Protein AF-A0A1X6MVY5-F1 (afdb_monomer_lite)

pLDDT: mean 79.79, std 20.38, range [30.25, 98.44]

Foldseek 3Di:
DDDDDDDDDDDDDDDDDDDDDPDDDPDDDDDDPVVCPPDPVVVVVCVVVVVPPPPPQPAQAFAFPPDDWDFLCVDPCCVLPVPPPVDDRRWTKTWTQWGQHPVRDIQGAQDKDWDQDPVHNVDIFIWGFHTFMATPPDPCVVVRGTQWTKTFTWDQPAADPPPRHGDTDTDSDIDIDGPDPDPPDPPDDPADPVRCVVDPVCVVVDDDDPDDPPVVVVVVVVVVVVVVVVVVVVVVVVPDDDDD

Sequence (244 aa):
MSRGLFQINGQSAAGIDGPVGTHEAWQTIGVGLRLLMDGDGSTVVRRYLGLEQKREALYGMCVSDGRPTHPFHQSLTGQKLPASLQSAPDVMVKTCKQVYLQNGDTCIPDRFVIIQNPCNPIQTYVASVQEIIQIHGSPAELVGRPDGLLVQSVASPGPTIHYAMPCLRLTNEWGLVCLKVSHNEPGDLMLNTAQMCASVHVQRFRIPSQDLDVARIITESAAREVQFQQAKKMWKLSRRPLRA

Secondary structure (DSSP, 8-state):
----------PPPP---------------SS-GGGGTSSTTHHHHHHHTT-S------TT-EEE--PPPEEGGGSHHHHH-TTSS-S-TT-EEEEEEEEE-TTS-EE-TT-EEEEEETTEEEEEEEEEEEEEEEETT-HHHHTT--SEEEEEEEE---B-TTT-PBPPEEEEEEEEE--------TT-----HHHHHH-HHHHTTPPPPP---HHHHHHHHHHHHHHHHHHHHHHHHHTS----

Organism: NCBI:txid670580

Radius of gyration: 30.2 Å; chains: 1; bounding box: 78×70×78 Å

Structure (mmCIF, N/CA/C/O backbone):
data_AF-A0A1X6MVY5-F1
#
_entry.id   AF-A0A1X6MVY5-F1
#
loop_
_atom_site.group_PDB
_atom_site.id
_atom_site.type_symbol
_atom_site.label_atom_id
_atom_site.label_alt_id
_atom_site.label_comp_id
_atom_site.label_asym_id
_atom_site.label_entity_id
_atom_site.label_seq_id
_atom_site.pdbx_PDB_ins_code
_atom_site.Cartn_x
_atom_site.Cartn_y
_atom_site.Cartn_z
_atom_site.occupancy
_atom_site.B_iso_or_equiv
_atom_site.auth_seq_id
_atom_site.auth_comp_id
_atom_site.auth_asym_id
_atom_site.auth_atom_id
_atom_site.pdbx_PDB_model_num
ATOM 1 N N . MET A 1 1 ? -40.272 -34.004 -11.407 1.00 42.03 1 MET A N 1
ATOM 2 C CA . MET A 1 1 ? -39.107 -34.866 -11.701 1.00 42.03 1 MET A CA 1
ATOM 3 C C . MET A 1 1 ? -39.194 -35.278 -13.162 1.00 42.03 1 MET A C 1
ATOM 5 O O . MET A 1 1 ? -39.896 -36.227 -13.471 1.00 42.03 1 MET A O 1
ATOM 9 N N . SER A 1 2 ? -38.552 -34.524 -14.055 1.00 31.31 2 SER A N 1
ATOM 10 C CA . SER A 1 2 ? -38.590 -34.769 -15.503 1.00 31.31 2 SER A CA 1
ATOM 11 C C . SER A 1 2 ? -37.163 -34.923 -16.009 1.00 31.31 2 SER A C 1
ATOM 13 O O . SER A 1 2 ? -36.370 -33.990 -15.925 1.00 31.31 2 SER A O 1
ATOM 15 N N . ARG A 1 3 ? -36.832 -36.127 -16.482 1.00 34.03 3 ARG A N 1
ATOM 16 C CA . ARG A 1 3 ? -35.582 -36.431 -17.183 1.00 34.03 3 ARG A CA 1
ATOM 17 C C . ARG A 1 3 ? -35.791 -36.131 -18.666 1.00 34.03 3 ARG A C 1
ATOM 19 O O . ARG A 1 3 ? -36.615 -36.778 -19.302 1.00 34.03 3 ARG A O 1
ATOM 26 N N . GLY A 1 4 ? -35.061 -35.151 -19.191 1.00 30.25 4 GLY A N 1
ATOM 27 C CA . GLY A 1 4 ? -34.956 -34.906 -20.626 1.00 30.25 4 GLY A CA 1
ATOM 28 C C . GLY A 1 4 ? -33.955 -35.876 -21.248 1.00 30.25 4 GLY A C 1
ATOM 29 O O . GLY A 1 4 ? -32.767 -35.814 -20.940 1.00 30.25 4 GLY A O 1
ATOM 30 N N . LEU A 1 5 ? -34.453 -36.782 -22.090 1.00 34.00 5 LEU A N 1
ATOM 31 C CA . LEU A 1 5 ? -33.665 -37.575 -23.031 1.00 34.00 5 LEU A CA 1
ATOM 32 C C . LEU A 1 5 ? -33.288 -36.673 -24.216 1.00 34.00 5 LEU A C 1
ATOM 34 O O . LEU A 1 5 ? -34.174 -36.130 -24.872 1.00 34.00 5 LEU A O 1
ATOM 38 N N . PHE A 1 6 ? -31.997 -36.542 -24.517 1.00 30.44 6 PHE A N 1
ATOM 39 C CA . PHE A 1 6 ? -31.534 -36.019 -25.803 1.00 30.44 6 PHE A CA 1
ATOM 40 C C . PHE A 1 6 ? -31.276 -37.195 -26.747 1.00 30.44 6 PHE A C 1
ATOM 42 O O . PHE A 1 6 ? -30.440 -38.053 -26.469 1.00 30.44 6 PHE A O 1
ATOM 49 N N . GLN A 1 7 ? -32.006 -37.224 -27.860 1.00 30.34 7 GLN A N 1
ATOM 50 C CA . GLN A 1 7 ? -31.837 -38.157 -28.968 1.00 30.34 7 GLN A CA 1
ATOM 51 C C . GLN A 1 7 ? -31.265 -37.359 -30.146 1.00 30.34 7 GLN A C 1
ATOM 53 O O . GLN A 1 7 ? -31.914 -36.444 -30.649 1.00 30.34 7 GLN A O 1
ATOM 58 N N . ILE A 1 8 ? -30.030 -37.656 -30.551 1.00 35.09 8 ILE A N 1
ATOM 59 C CA . ILE A 1 8 ? -29.411 -37.045 -31.732 1.00 35.09 8 ILE A CA 1
ATOM 60 C C . ILE A 1 8 ? -29.715 -37.953 -32.923 1.00 35.09 8 ILE A C 1
ATOM 62 O O . ILE A 1 8 ? -29.191 -39.061 -33.024 1.00 35.09 8 ILE A O 1
ATOM 66 N N . ASN A 1 9 ? -30.586 -37.477 -33.811 1.00 33.03 9 ASN A N 1
ATOM 67 C CA . ASN A 1 9 ? -30.861 -38.098 -35.101 1.00 33.03 9 ASN A CA 1
ATOM 68 C C . ASN A 1 9 ? -29.651 -37.913 -36.027 1.00 33.03 9 ASN A C 1
ATOM 70 O O . ASN A 1 9 ? -29.407 -36.814 -36.521 1.00 33.03 9 ASN A O 1
ATOM 74 N N . GLY A 1 10 ? -28.911 -38.991 -36.281 1.00 34.19 10 GLY A N 1
ATOM 75 C CA . GLY A 1 10 ? -27.985 -39.071 -37.407 1.00 34.19 10 GLY A CA 1
ATOM 76 C C . GLY A 1 10 ? -28.760 -39.418 -38.673 1.00 34.19 10 GLY A C 1
ATOM 77 O O . GLY A 1 10 ? -29.153 -40.568 -38.858 1.00 34.19 10 GLY A O 1
ATOM 78 N N . GLN A 1 11 ? -29.008 -38.427 -39.531 1.00 38.59 11 GLN A N 1
ATOM 79 C CA . GLN A 1 11 ? -29.498 -38.681 -40.883 1.00 38.59 11 GLN A CA 1
ATOM 80 C C . GLN A 1 11 ? -28.385 -39.303 -41.730 1.00 38.59 11 GLN A C 1
ATOM 82 O O . GLN A 1 11 ? -27.270 -38.791 -41.812 1.00 38.59 11 GLN A O 1
ATOM 87 N N . SER A 1 12 ? -28.730 -40.432 -42.341 1.00 46.38 12 SER A N 1
ATOM 88 C CA . SER A 1 12 ? -27.938 -41.162 -43.320 1.00 46.38 12 SER A CA 1
ATOM 89 C C . SER A 1 12 ? -27.924 -40.384 -44.639 1.00 46.38 12 SER A C 1
ATOM 91 O O . SER A 1 12 ? -28.976 -40.168 -45.240 1.00 46.38 12 SER A O 1
ATOM 93 N N . ALA A 1 13 ? -26.741 -39.940 -45.071 1.00 46.78 13 ALA A N 1
ATOM 94 C CA . ALA A 1 13 ? -26.519 -39.441 -46.422 1.00 46.78 13 ALA A CA 1
ATOM 95 C C . ALA A 1 13 ? -26.050 -40.607 -47.298 1.00 46.78 13 ALA A C 1
ATOM 97 O O . ALA A 1 13 ? -25.058 -41.274 -47.002 1.00 46.78 13 ALA A O 1
ATOM 98 N N . ALA A 1 14 ? -26.821 -40.860 -48.348 1.00 50.84 14 ALA A N 1
ATOM 99 C CA . ALA A 1 14 ? -26.597 -41.906 -49.322 1.00 50.84 14 ALA A CA 1
ATOM 100 C C . ALA A 1 14 ? -25.396 -41.600 -50.234 1.00 50.84 14 ALA A C 1
ATOM 102 O O . ALA A 1 14 ? -25.258 -40.488 -50.734 1.00 50.84 14 ALA A O 1
ATOM 103 N N . GLY A 1 15 ? -24.599 -42.643 -50.478 1.00 50.72 15 GLY A N 1
ATOM 104 C CA . GLY A 1 15 ? -24.086 -43.022 -51.795 1.00 50.72 15 GLY A CA 1
ATOM 105 C C . GLY A 1 15 ? -23.146 -42.062 -52.516 1.00 50.72 15 GLY A C 1
ATOM 106 O O . GLY A 1 15 ? -23.599 -41.262 -53.326 1.00 50.72 15 GLY A O 1
ATOM 107 N N . ILE A 1 16 ? -21.838 -42.286 -52.355 1.00 51.09 16 ILE A N 1
ATOM 108 C CA . ILE A 1 16 ? -20.859 -42.157 -53.444 1.00 51.09 16 ILE A CA 1
ATOM 109 C C . ILE A 1 16 ? -19.868 -43.321 -53.297 1.00 51.09 16 ILE A C 1
ATOM 111 O O . ILE A 1 16 ? -19.026 -43.316 -52.401 1.00 51.09 16 ILE A O 1
ATOM 115 N N . ASP A 1 17 ? -19.999 -44.325 -54.166 1.00 57.28 17 ASP A N 1
ATOM 116 C CA . ASP A 1 17 ? -19.027 -45.407 -54.324 1.00 57.28 17 ASP A CA 1
ATOM 117 C C . ASP A 1 17 ? -17.753 -44.850 -54.972 1.00 57.28 17 ASP A C 1
ATOM 119 O O . ASP A 1 17 ? -17.733 -44.489 -56.150 1.00 57.28 17 ASP A O 1
ATOM 123 N N . GLY A 1 18 ? -16.686 -44.767 -54.180 1.00 60.19 18 GLY A N 1
ATOM 124 C CA . GLY A 1 18 ? -15.333 -44.449 -54.624 1.00 60.19 18 GLY A CA 1
ATOM 125 C C . GLY A 1 18 ? -14.361 -45.559 -54.210 1.00 60.19 18 GLY A C 1
ATOM 126 O O . GLY A 1 18 ? -14.575 -46.201 -53.179 1.00 60.19 18 GLY A O 1
ATOM 127 N N . PRO A 1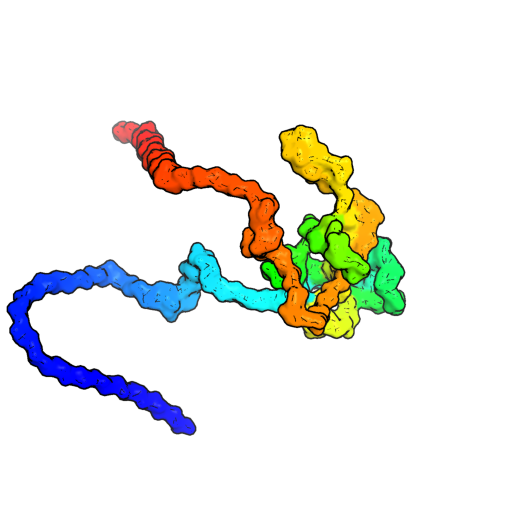 19 ? -13.305 -45.822 -55.001 1.00 55.34 19 PRO A N 1
ATOM 128 C CA . PRO A 1 19 ? -12.411 -46.950 -54.783 1.00 55.34 19 PRO A CA 1
ATOM 129 C C . PRO A 1 19 ? -11.695 -46.836 -53.435 1.00 55.34 19 PRO A C 1
ATOM 131 O O . PRO A 1 19 ? -11.105 -45.808 -53.101 1.00 55.34 19 PRO A O 1
ATOM 134 N N . VAL A 1 20 ? -11.764 -47.932 -52.679 1.00 55.75 20 VAL A N 1
ATOM 135 C CA . VAL A 1 20 ? -11.183 -48.137 -51.351 1.00 55.75 20 VAL A CA 1
ATOM 136 C C . VAL A 1 20 ? -9.664 -47.970 -51.413 1.00 55.75 20 VAL A C 1
ATOM 138 O O . VAL A 1 20 ? -8.919 -48.912 -51.674 1.00 55.75 20 VAL A O 1
ATOM 141 N N . GLY A 1 21 ? -9.203 -46.746 -51.167 1.00 52.72 21 GLY A N 1
ATOM 142 C CA . GLY A 1 21 ? -7.843 -46.477 -50.730 1.00 52.72 21 GLY A CA 1
ATOM 143 C C . GLY A 1 21 ? -7.740 -46.842 -49.256 1.00 52.72 21 GLY A C 1
ATOM 144 O O . GLY A 1 21 ? -8.405 -46.238 -48.415 1.00 52.72 21 GLY A O 1
ATOM 145 N N . THR A 1 22 ? -6.932 -47.849 -48.940 1.00 56.91 22 THR A N 1
ATOM 146 C CA . THR A 1 22 ? -6.571 -48.224 -47.571 1.00 56.91 22 THR A CA 1
ATOM 147 C C . THR A 1 22 ? -5.803 -47.075 -46.920 1.00 56.91 22 THR A C 1
ATOM 149 O O . THR A 1 22 ? -4.576 -47.031 -46.955 1.00 56.91 22 THR A O 1
ATOM 152 N N . HIS A 1 23 ? -6.524 -46.115 -46.348 1.00 46.78 23 HIS A N 1
ATOM 153 C CA . HIS A 1 23 ? -5.937 -45.166 -45.420 1.00 46.78 23 HIS A CA 1
ATOM 154 C C . HIS A 1 23 ? -5.637 -45.922 -44.130 1.00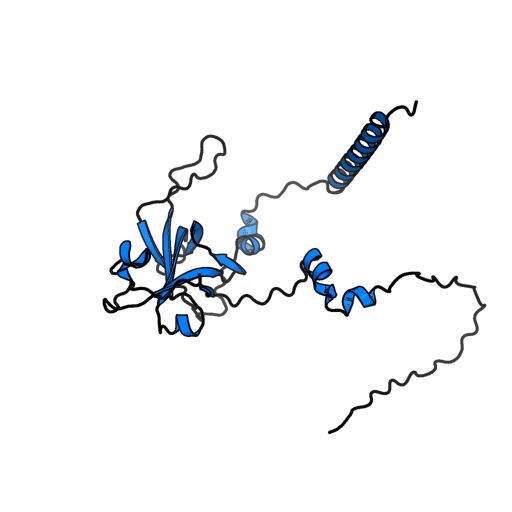 46.78 23 HIS A C 1
ATOM 156 O O . HIS A 1 23 ? -6.552 -46.346 -43.424 1.00 46.78 23 HIS A O 1
ATOM 162 N N . GLU A 1 24 ? -4.348 -46.120 -43.855 1.00 52.69 24 GLU A N 1
ATOM 163 C CA . GLU A 1 24 ? -3.857 -46.556 -42.553 1.00 52.69 24 GLU A CA 1
ATOM 164 C C . GLU A 1 24 ? -4.494 -45.674 -41.474 1.00 52.69 24 GLU A C 1
ATOM 166 O O . GLU A 1 24 ? -4.213 -44.479 -41.348 1.00 52.69 24 GLU A O 1
ATOM 171 N N . ALA A 1 25 ? -5.422 -46.268 -40.727 1.00 53.28 25 ALA A N 1
ATOM 172 C CA . ALA A 1 25 ? -6.020 -45.643 -39.570 1.00 53.28 25 ALA A CA 1
ATOM 173 C C . ALA A 1 25 ? -4.910 -45.456 -38.537 1.00 53.28 25 ALA A C 1
ATOM 175 O O . ALA A 1 25 ? -4.419 -46.426 -37.959 1.00 53.28 25 ALA A O 1
ATOM 176 N N . TRP A 1 26 ? -4.498 -44.209 -38.322 1.00 51.69 26 TRP A N 1
ATOM 177 C CA . TRP A 1 26 ? -3.560 -43.856 -37.266 1.00 51.69 26 TRP A CA 1
ATOM 178 C C . TRP A 1 26 ? -4.131 -44.318 -35.921 1.00 51.69 26 TRP A C 1
ATOM 180 O O . TRP A 1 26 ? -5.036 -43.696 -35.366 1.00 51.69 26 TRP A O 1
ATOM 190 N N . GLN A 1 27 ? -3.617 -45.432 -35.404 1.00 53.47 27 GLN A N 1
ATOM 191 C CA . GLN A 1 27 ? -3.910 -45.905 -34.058 1.00 53.47 27 GLN A CA 1
ATOM 192 C C . GLN A 1 27 ? -2.963 -45.201 -33.090 1.00 53.47 27 GLN A C 1
ATOM 194 O O . GLN A 1 27 ? -1.768 -45.484 -33.033 1.00 53.47 27 GLN A O 1
ATOM 199 N N . THR A 1 28 ? -3.489 -44.256 -32.319 1.00 55.00 28 THR A N 1
ATOM 200 C CA . THR A 1 28 ? -2.758 -43.659 -31.203 1.00 55.00 28 THR A CA 1
ATOM 201 C C . THR A 1 28 ? -2.771 -44.616 -30.013 1.00 55.00 28 THR A C 1
ATOM 203 O O . THR A 1 28 ? -3.815 -44.917 -29.441 1.00 55.00 28 THR A O 1
ATOM 206 N N . ILE A 1 29 ? -1.590 -45.095 -29.622 1.00 44.31 29 ILE A N 1
ATOM 207 C CA . ILE A 1 29 ? -1.393 -45.880 -28.400 1.00 44.31 29 ILE A CA 1
ATOM 208 C C . ILE A 1 29 ? -1.037 -44.897 -27.278 1.00 44.31 29 ILE A C 1
ATOM 210 O O . ILE A 1 29 ? 0.089 -44.414 -27.191 1.00 44.31 29 ILE A O 1
ATOM 214 N N . GLY A 1 30 ? -2.019 -44.557 -26.444 1.00 58.06 30 GLY A N 1
ATOM 215 C CA . GLY A 1 30 ? -1.856 -43.674 -25.288 1.00 58.06 30 GLY A CA 1
ATOM 216 C C . GLY A 1 30 ? -3.201 -43.195 -24.746 1.00 58.06 30 GLY A C 1
ATOM 217 O O . GLY A 1 30 ? -4.178 -43.117 -25.488 1.00 58.06 30 GLY A O 1
ATOM 218 N N . VAL A 1 31 ? -3.269 -42.880 -23.448 1.00 56.81 31 VAL A N 1
ATOM 219 C CA . VAL A 1 31 ? -4.450 -42.242 -22.840 1.00 56.81 31 VAL A CA 1
ATOM 220 C C . VAL A 1 31 ? -4.777 -40.966 -23.621 1.00 56.81 31 VAL A C 1
ATOM 222 O O . VAL A 1 31 ? -3.984 -40.028 -23.650 1.00 56.81 31 VAL A O 1
ATOM 225 N N . GLY A 1 32 ? -5.910 -40.970 -24.328 1.00 56.03 32 GLY A N 1
ATOM 226 C CA . GLY A 1 32 ? -6.270 -39.904 -25.260 1.00 56.03 32 GLY A CA 1
ATOM 227 C C . GLY A 1 32 ? -6.305 -38.530 -24.588 1.00 56.03 32 GLY A C 1
ATOM 228 O O . GLY A 1 32 ? -6.649 -38.414 -23.413 1.00 56.03 32 GLY A O 1
ATOM 229 N N . LEU A 1 33 ? -6.008 -37.478 -25.361 1.00 55.19 33 LEU A N 1
ATOM 230 C CA . LEU A 1 33 ? -5.899 -36.078 -24.912 1.00 55.19 33 LEU A CA 1
ATOM 231 C C . LEU A 1 33 ? -7.097 -35.581 -24.074 1.00 55.19 33 LEU A C 1
ATOM 233 O O . LEU A 1 33 ? -6.974 -34.634 -23.305 1.00 55.19 33 LEU A O 1
ATOM 237 N N . ARG A 1 34 ? -8.259 -36.232 -24.198 1.00 55.28 34 ARG A N 1
ATOM 238 C CA . ARG A 1 34 ? -9.465 -35.935 -23.414 1.00 55.28 34 ARG A CA 1
ATOM 239 C C . ARG A 1 34 ? -9.316 -36.239 -21.917 1.00 55.28 34 ARG A C 1
ATOM 241 O O . ARG A 1 34 ? -9.843 -35.487 -21.108 1.00 55.28 34 ARG A O 1
ATOM 248 N N . LEU A 1 35 ? -8.523 -37.242 -21.527 1.00 53.09 35 LEU A N 1
ATOM 249 C CA . LEU A 1 35 ? -8.229 -37.523 -20.109 1.00 53.09 35 LEU A CA 1
ATOM 250 C C . LEU A 1 35 ? -7.355 -36.441 -19.447 1.00 53.09 35 LEU A C 1
ATOM 252 O O . LEU A 1 35 ? -7.304 -36.357 -18.225 1.00 53.09 35 LEU A O 1
ATOM 256 N N . LEU A 1 36 ? -6.706 -35.590 -20.245 1.00 53.59 36 LEU A N 1
ATOM 257 C CA . LEU A 1 36 ? -5.944 -34.427 -19.784 1.00 53.59 36 LEU A CA 1
ATOM 258 C C . LEU A 1 36 ? -6.826 -33.191 -19.531 1.00 53.59 36 LEU A C 1
ATOM 260 O O . LEU A 1 36 ? -6.368 -32.245 -18.892 1.00 53.59 36 LEU A O 1
ATOM 264 N N . MET A 1 37 ? -8.072 -33.184 -20.020 1.00 54.50 37 MET A N 1
ATOM 265 C CA . MET A 1 37 ? -8.970 -32.029 -19.908 1.00 54.50 37 MET A CA 1
ATOM 266 C C . MET A 1 37 ? -10.136 -32.230 -18.930 1.00 54.50 37 MET A C 1
ATOM 268 O O . MET A 1 37 ? -10.574 -31.237 -18.358 1.00 54.50 37 MET A O 1
ATOM 272 N N . ASP A 1 38 ? -10.572 -33.469 -18.670 1.00 54.56 38 ASP A N 1
ATOM 273 C CA . ASP A 1 38 ? -11.836 -33.741 -17.951 1.00 54.56 38 ASP A CA 1
ATOM 274 C C . ASP A 1 38 ? -11.704 -34.322 -16.527 1.00 54.56 38 ASP A C 1
ATOM 276 O O . ASP A 1 38 ? -12.670 -34.831 -15.966 1.00 54.56 38 ASP A O 1
ATOM 280 N N . GLY A 1 39 ? -10.535 -34.226 -15.891 1.00 53.06 39 GLY A N 1
ATOM 281 C CA . GLY A 1 39 ? -10.372 -34.597 -14.478 1.00 53.06 39 GLY A CA 1
ATOM 282 C C . GLY A 1 39 ? -9.744 -33.476 -13.660 1.00 53.06 39 GLY A C 1
ATOM 283 O O . GLY A 1 39 ? -9.030 -32.641 -14.212 1.00 53.06 39 GLY A O 1
ATOM 284 N N . ASP A 1 40 ? -9.916 -33.501 -12.335 1.00 55.91 40 ASP A N 1
ATOM 285 C CA . ASP A 1 40 ? -9.266 -32.601 -11.357 1.00 55.91 40 ASP A CA 1
ATOM 286 C C . ASP A 1 40 ? -7.723 -32.479 -11.521 1.00 55.91 40 ASP A C 1
ATOM 288 O O . ASP A 1 40 ? -7.086 -31.580 -10.965 1.00 55.91 40 ASP A O 1
ATOM 292 N N . GLY A 1 41 ? -7.105 -33.325 -12.358 1.00 51.84 41 GLY A N 1
ATOM 293 C CA . GLY A 1 41 ? -5.731 -33.195 -12.865 1.00 51.84 41 GLY A CA 1
ATOM 294 C C . GLY A 1 41 ? -5.479 -32.054 -13.873 1.00 51.84 41 GLY A C 1
ATOM 295 O O . GLY A 1 41 ? -4.323 -31.756 -14.169 1.00 51.84 41 GLY A O 1
ATOM 296 N N . SER A 1 42 ? -6.519 -31.361 -14.354 1.00 56.22 42 SER A N 1
ATOM 297 C CA . SER A 1 42 ? -6.435 -30.167 -15.222 1.00 56.22 42 SER A CA 1
ATOM 298 C C . SER A 1 42 ? -5.717 -28.982 -14.553 1.00 56.22 42 SER A C 1
ATOM 300 O O . SER A 1 42 ? -5.248 -28.061 -15.225 1.00 56.22 42 SER A O 1
ATOM 302 N N . THR A 1 43 ? -5.571 -29.008 -13.227 1.00 61.75 43 THR A N 1
ATOM 303 C CA . THR A 1 43 ? -4.899 -27.954 -12.456 1.00 61.75 43 THR A CA 1
ATOM 304 C C . THR A 1 43 ? -3.439 -27.763 -12.864 1.00 61.75 43 THR A C 1
ATOM 306 O O . THR A 1 43 ? -2.993 -26.628 -12.985 1.00 61.75 43 THR A O 1
ATOM 309 N N . VAL A 1 44 ? -2.696 -28.832 -13.164 1.00 66.31 44 VAL A N 1
ATOM 310 C CA . VAL A 1 44 ? -1.263 -28.722 -13.492 1.00 66.31 44 VAL A CA 1
ATOM 311 C C . VAL A 1 44 ? -1.045 -28.114 -14.874 1.00 66.31 44 VAL A C 1
ATOM 313 O O . VAL A 1 44 ? -0.214 -27.221 -15.019 1.00 66.31 44 VAL A O 1
ATOM 316 N N . VAL A 1 45 ? -1.809 -28.548 -15.881 1.00 67.06 45 VAL A N 1
ATOM 317 C CA . VAL A 1 45 ? -1.698 -28.004 -17.245 1.00 67.06 45 VAL A CA 1
ATOM 318 C C . VAL A 1 45 ? -2.230 -26.579 -17.303 1.00 67.06 45 VAL A C 1
ATOM 320 O O . VAL A 1 45 ? -1.578 -25.722 -17.890 1.00 67.06 45 VAL A O 1
ATOM 323 N N . ARG A 1 46 ? -3.342 -26.273 -16.623 1.00 65.50 46 ARG A N 1
ATOM 324 C CA . ARG A 1 46 ? -3.813 -24.887 -16.488 1.00 65.50 46 ARG A CA 1
ATOM 325 C C . ARG A 1 46 ? -2.798 -24.008 -15.761 1.00 65.50 46 ARG A C 1
ATOM 327 O O . ARG A 1 46 ? -2.568 -22.892 -16.206 1.00 65.50 46 ARG A O 1
ATOM 334 N N . ARG A 1 47 ? -2.122 -24.509 -14.723 1.00 66.00 47 ARG A N 1
ATOM 335 C CA . ARG A 1 47 ? -1.051 -23.779 -14.025 1.00 66.00 47 ARG A CA 1
ATOM 336 C C . ARG A 1 47 ? 0.170 -23.550 -14.915 1.00 66.00 47 ARG A C 1
ATOM 338 O O . ARG A 1 47 ? 0.697 -22.444 -14.932 1.00 66.00 47 ARG A O 1
ATOM 345 N N . TYR A 1 48 ? 0.582 -24.555 -15.686 1.00 69.44 48 TYR A N 1
ATOM 346 C CA . TYR A 1 48 ? 1.694 -24.434 -16.635 1.00 69.44 48 TYR A CA 1
ATOM 347 C C . TYR A 1 48 ? 1.388 -23.476 -17.789 1.00 69.44 48 TYR A C 1
ATOM 349 O O . TYR A 1 48 ? 2.274 -22.753 -18.234 1.00 69.44 48 TYR A O 1
ATOM 357 N N . LEU A 1 49 ? 0.141 -23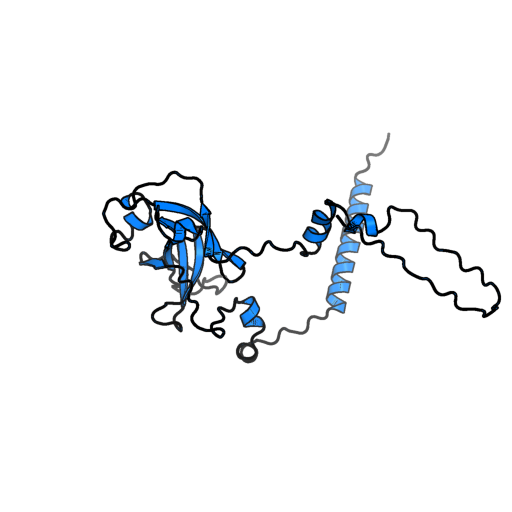.461 -18.261 1.00 73.38 49 LEU A N 1
ATOM 358 C CA . LEU A 1 49 ? -0.314 -22.596 -19.350 1.00 73.38 49 LEU A CA 1
ATOM 359 C C . LEU A 1 49 ? -0.791 -21.214 -18.869 1.00 73.38 49 LEU A C 1
ATOM 361 O O . LEU A 1 49 ? -1.197 -20.401 -19.693 1.00 73.38 49 LEU A O 1
ATOM 365 N N . GLY A 1 50 ? -0.796 -20.945 -17.558 1.00 64.12 50 GLY A N 1
ATOM 366 C CA . GLY A 1 50 ? -1.354 -19.710 -16.993 1.00 64.12 50 GLY A CA 1
ATOM 367 C C . GLY A 1 50 ? -2.874 -19.563 -17.168 1.00 64.12 50 GLY A C 1
ATOM 368 O O . GLY A 1 50 ? -3.406 -18.470 -17.020 1.00 64.12 50 GLY A O 1
ATOM 369 N N . LEU A 1 51 ? -3.574 -20.659 -17.473 1.00 66.50 51 LEU A N 1
ATOM 370 C CA . LEU A 1 51 ? -5.028 -20.750 -17.638 1.00 66.50 51 LEU A CA 1
ATOM 371 C C . LEU A 1 51 ? -5.747 -21.134 -16.337 1.00 66.50 51 LEU A C 1
ATOM 373 O O . LEU A 1 51 ? -6.913 -21.535 -16.373 1.00 66.50 51 LEU A O 1
ATOM 377 N N . GLU A 1 52 ? -5.071 -21.079 -15.183 1.00 68.94 52 GLU A N 1
ATOM 378 C CA . GLU A 1 52 ? -5.804 -21.102 -13.921 1.00 68.94 52 GLU A CA 1
ATOM 379 C C . GLU A 1 52 ? -6.770 -19.922 -13.955 1.00 68.94 52 GLU A C 1
ATOM 381 O O . GLU A 1 52 ? -6.363 -18.773 -14.138 1.00 68.94 52 GLU A O 1
ATOM 386 N N . GLN A 1 53 ? -8.061 -20.230 -13.829 1.00 56.94 53 GLN A N 1
ATOM 387 C CA . GLN A 1 53 ? -9.097 -19.234 -13.644 1.00 56.94 53 GLN A CA 1
ATOM 388 C C . GLN A 1 53 ? -8.758 -18.568 -12.316 1.00 56.94 53 GLN A C 1
ATOM 390 O O . GLN A 1 53 ? -9.078 -19.093 -11.247 1.00 56.94 53 GLN A O 1
ATOM 395 N N . LYS A 1 54 ? -7.960 -17.495 -12.395 1.00 59.34 54 LYS A N 1
ATOM 396 C CA . LYS A 1 54 ? -7.510 -16.707 -11.258 1.00 59.34 54 LYS A CA 1
ATOM 397 C C . LYS A 1 54 ? -8.811 -16.345 -10.575 1.00 59.34 54 LYS A C 1
ATOM 399 O O . LYS A 1 54 ? -9.588 -15.596 -11.163 1.00 59.34 54 LYS A O 1
ATOM 404 N N . ARG A 1 55 ? -9.107 -16.979 -9.426 1.00 60.69 55 ARG A N 1
ATOM 405 C CA . ARG A 1 55 ? -10.258 -16.600 -8.600 1.00 60.69 55 ARG A CA 1
ATOM 406 C C . ARG A 1 55 ? -10.210 -15.093 -8.593 1.00 60.69 55 ARG A C 1
ATOM 408 O O . ARG A 1 55 ? -9.155 -14.573 -8.225 1.00 60.69 55 ARG A O 1
ATOM 415 N N . GLU A 1 56 ? -11.248 -14.451 -9.126 1.00 64.06 56 GLU A N 1
ATOM 416 C CA . GLU A 1 56 ? -11.298 -13.000 -9.208 1.00 64.06 56 GLU A CA 1
ATOM 417 C C . GLU A 1 56 ? -11.064 -12.523 -7.787 1.00 64.06 56 GLU A C 1
ATOM 419 O O . GLU A 1 56 ? -11.912 -12.690 -6.909 1.00 64.06 56 GLU A O 1
ATOM 424 N N . ALA A 1 57 ? -9.825 -12.113 -7.517 1.00 65.00 57 ALA A N 1
ATOM 425 C CA . ALA A 1 57 ? -9.433 -11.712 -6.194 1.00 65.00 57 ALA A CA 1
ATOM 426 C C . ALA A 1 57 ? -10.232 -10.442 -5.996 1.00 65.00 57 ALA A C 1
ATOM 428 O O . ALA A 1 57 ? -9.986 -9.450 -6.683 1.00 65.00 57 ALA A O 1
ATOM 429 N N . LEU A 1 58 ? -11.268 -10.540 -5.166 1.00 85.62 58 LEU A N 1
ATOM 430 C CA . LEU A 1 58 ? -12.175 -9.440 -4.913 1.00 85.62 58 LEU A CA 1
ATOM 431 C C . LEU A 1 58 ? -11.297 -8.270 -4.462 1.00 85.62 58 LEU A C 1
ATOM 433 O O . LEU A 1 58 ? -10.612 -8.327 -3.440 1.00 85.62 58 LEU A O 1
ATOM 437 N N . TYR A 1 59 ? -11.211 -7.252 -5.309 1.00 89.38 59 TYR A N 1
ATOM 438 C CA . TYR A 1 59 ? -10.312 -6.133 -5.092 1.00 89.38 59 TYR A CA 1
ATOM 439 C C . TYR A 1 59 ? -10.721 -5.390 -3.816 1.00 89.38 59 TYR A C 1
ATOM 441 O O . TYR A 1 59 ? -11.900 -5.290 -3.444 1.00 89.38 59 TYR A O 1
ATOM 449 N N . GLY A 1 60 ? -9.717 -4.874 -3.121 1.00 90.75 60 GLY A N 1
ATOM 450 C CA . GLY A 1 60 ? -9.860 -4.266 -1.809 1.00 90.75 60 GLY A CA 1
ATOM 451 C C . GLY A 1 60 ? -9.991 -5.271 -0.668 1.00 90.75 60 GLY A C 1
ATOM 452 O O . GLY A 1 60 ? -9.940 -4.835 0.474 1.00 90.75 60 GLY A O 1
ATOM 453 N N . MET A 1 61 ? -10.128 -6.580 -0.921 1.00 94.69 61 MET A N 1
ATOM 454 C CA . MET A 1 61 ? -10.137 -7.560 0.167 1.00 94.69 61 MET A CA 1
ATOM 455 C C . MET A 1 61 ? -8.757 -7.666 0.809 1.00 94.69 61 MET A C 1
ATOM 457 O O . MET A 1 61 ? -7.738 -7.698 0.112 1.00 94.69 61 MET A O 1
ATOM 461 N N . CYS A 1 62 ? -8.722 -7.787 2.128 1.00 96.25 62 CYS A N 1
ATOM 462 C CA . CYS A 1 62 ? -7.516 -8.075 2.885 1.00 96.25 62 CYS A CA 1
ATOM 463 C C . CYS A 1 62 ? -7.552 -9.471 3.508 1.00 96.25 62 CYS A C 1
ATOM 465 O O . CYS A 1 62 ? -8.599 -10.080 3.715 1.00 96.25 62 CYS A O 1
ATOM 467 N N . VAL A 1 63 ? -6.363 -10.006 3.779 1.00 97.06 63 VAL A N 1
ATOM 468 C CA . VAL A 1 63 ? -6.177 -11.284 4.469 1.00 97.06 63 VAL A CA 1
ATOM 469 C C . VAL A 1 63 ? -5.632 -10.979 5.855 1.00 97.06 63 VAL A C 1
ATOM 471 O O . VAL A 1 63 ? -4.543 -10.412 5.970 1.00 97.06 63 VAL A O 1
ATOM 474 N N . SER A 1 64 ? -6.380 -11.354 6.894 1.00 96.75 64 SER A N 1
ATOM 475 C CA . SER A 1 64 ? -5.937 -11.215 8.286 1.00 96.75 64 SER A CA 1
ATOM 476 C C . SER A 1 64 ? -4.613 -11.949 8.506 1.00 96.75 64 SER A C 1
ATOM 478 O O . SER A 1 64 ? -4.365 -13.008 7.928 1.00 96.75 64 SER A O 1
ATOM 480 N N . ASP A 1 65 ? -3.752 -11.386 9.347 1.00 97.31 65 ASP A N 1
ATOM 481 C CA . ASP A 1 65 ? -2.521 -12.046 9.782 1.00 97.31 65 ASP A CA 1
ATOM 482 C C . ASP A 1 65 ? -2.746 -13.091 10.895 1.00 97.31 65 ASP A C 1
ATOM 484 O O . ASP A 1 65 ? -1.799 -13.766 11.299 1.00 97.31 65 ASP A O 1
ATOM 488 N N . GLY A 1 66 ? -3.989 -13.242 11.372 1.00 97.25 66 GLY A N 1
ATOM 489 C CA . GLY A 1 66 ? -4.374 -14.162 12.441 1.00 97.25 66 GLY A CA 1
ATOM 490 C C . GLY A 1 66 ? -4.046 -13.671 13.852 1.00 97.25 66 GLY A C 1
ATOM 491 O O . GLY A 1 66 ? -4.259 -14.415 14.810 1.00 97.25 66 GLY A O 1
ATOM 492 N N . ARG A 1 67 ? -3.533 -12.445 14.013 1.00 97.69 67 ARG A N 1
ATOM 493 C CA . ARG A 1 67 ? -3.275 -11.869 15.335 1.00 97.69 67 ARG A CA 1
ATOM 494 C C . ARG A 1 67 ? -4.590 -11.491 16.023 1.00 97.69 67 ARG A C 1
ATOM 496 O O . ARG A 1 67 ? -5.559 -11.126 15.351 1.00 97.69 67 ARG A O 1
ATOM 503 N N . PRO A 1 68 ? -4.647 -11.567 17.365 1.00 97.94 68 PRO A N 1
ATOM 504 C CA . PRO A 1 68 ? -5.812 -11.104 18.099 1.00 97.94 68 PRO A CA 1
ATOM 505 C C . PRO A 1 68 ? -6.012 -9.599 17.897 1.00 97.94 68 PRO A C 1
ATOM 507 O O . PRO A 1 68 ? -5.057 -8.834 17.717 1.00 97.94 68 PRO A O 1
ATOM 510 N N . THR A 1 69 ? -7.272 -9.177 17.956 1.00 98.19 69 THR A N 1
ATOM 511 C CA . THR A 1 69 ? -7.629 -7.761 17.975 1.00 98.19 69 THR A CA 1
ATOM 512 C C . THR A 1 69 ? -6.969 -7.084 19.177 1.00 98.19 69 THR A C 1
ATOM 514 O O . THR A 1 69 ? -6.979 -7.634 20.278 1.00 98.19 69 THR A O 1
ATOM 517 N N . HIS A 1 70 ? -6.424 -5.890 18.983 1.00 97.62 70 HIS A N 1
ATOM 518 C CA . HIS A 1 70 ? -5.739 -5.127 20.024 1.00 97.62 70 HIS A CA 1
ATOM 519 C C . HIS A 1 70 ? -6.137 -3.643 19.979 1.00 97.62 70 HIS A C 1
ATOM 521 O O . HIS A 1 70 ? -6.653 -3.182 18.960 1.00 97.62 70 HIS A O 1
ATOM 527 N N . PRO A 1 71 ? -5.931 -2.880 21.066 1.00 97.19 71 PRO A N 1
ATOM 528 C CA . PRO A 1 71 ? -6.210 -1.447 21.080 1.00 97.19 71 PRO A CA 1
ATOM 529 C C . PRO A 1 71 ? -5.399 -0.674 20.032 1.00 97.19 71 PRO A C 1
ATOM 531 O O . PRO A 1 71 ? -4.214 -0.947 19.828 1.00 97.19 71 PRO A O 1
ATOM 534 N N . PHE A 1 72 ? -6.001 0.348 19.420 1.00 96.69 72 PHE A N 1
ATOM 535 C CA . PHE A 1 72 ? -5.390 1.138 18.346 1.00 96.69 72 PHE A CA 1
ATOM 536 C C . PHE A 1 72 ? -4.027 1.725 18.722 1.00 96.69 72 PHE A C 1
ATOM 538 O O . PHE A 1 72 ? -3.096 1.655 17.926 1.00 96.69 72 PHE A O 1
ATOM 545 N N . HIS A 1 73 ? -3.865 2.230 19.946 1.00 96.38 73 HIS A N 1
ATOM 546 C CA . HIS A 1 73 ? -2.597 2.800 20.411 1.00 96.38 73 HIS A CA 1
ATOM 547 C C . HIS A 1 73 ? -1.432 1.790 20.432 1.00 96.38 73 HIS A C 1
ATOM 549 O O . HIS A 1 73 ? -0.274 2.200 20.473 1.00 96.38 73 HIS A O 1
ATOM 555 N N . GLN A 1 74 ? -1.717 0.482 20.409 1.00 96.94 74 GLN A N 1
ATOM 556 C CA . GLN A 1 74 ? -0.696 -0.567 20.325 1.00 96.94 74 GLN A CA 1
ATOM 557 C C . GLN A 1 74 ? -0.273 -0.859 18.879 1.00 96.94 74 GLN A C 1
ATOM 559 O O . GLN A 1 74 ? 0.844 -1.332 18.672 1.00 96.94 74 GLN A O 1
ATOM 564 N N . SER A 1 75 ? -1.118 -0.549 17.890 1.00 97.38 75 SER A N 1
ATOM 565 C CA . SER A 1 75 ? -0.780 -0.677 16.466 1.00 97.38 75 SER A CA 1
ATOM 566 C C . SER A 1 75 ? 0.299 0.327 16.050 1.00 97.38 75 SER A C 1
ATOM 568 O O . SER A 1 75 ? 0.453 1.387 16.668 1.00 97.38 75 SER A O 1
ATOM 570 N N . LEU A 1 76 ? 1.032 0.034 14.973 1.00 98.00 76 LEU A N 1
ATOM 571 C CA . LEU A 1 76 ? 2.031 0.968 14.446 1.00 98.00 76 LEU A CA 1
ATOM 572 C C . LEU A 1 76 ? 1.369 2.274 13.977 1.00 98.00 76 LEU A C 1
ATOM 574 O O . LEU A 1 76 ? 1.917 3.361 14.171 1.00 98.00 76 LEU A O 1
ATOM 578 N N . THR A 1 77 ? 0.159 2.175 13.425 1.00 97.56 77 THR A N 1
ATOM 579 C CA . THR A 1 77 ? -0.653 3.316 12.997 1.00 97.56 77 THR A CA 1
ATOM 580 C C . THR A 1 77 ? -0.996 4.218 14.174 1.00 97.56 77 THR A C 1
ATOM 582 O O . THR A 1 77 ? -0.801 5.428 14.082 1.00 97.56 77 THR A O 1
ATOM 585 N N . GLY A 1 78 ? -1.428 3.651 15.303 1.00 96.44 78 GLY A N 1
ATOM 586 C CA . GLY A 1 78 ? -1.730 4.428 16.508 1.00 96.44 78 GLY A CA 1
ATOM 587 C C . GLY A 1 78 ? -0.501 5.089 17.127 1.00 96.44 78 GLY A C 1
ATOM 588 O O . GLY A 1 78 ? -0.598 6.203 17.636 1.00 96.44 78 GLY A O 1
ATOM 589 N N . GLN A 1 79 ? 0.670 4.457 17.023 1.00 97.06 79 GLN A N 1
ATOM 590 C CA . GLN A 1 79 ? 1.930 5.033 17.505 1.00 97.06 79 GLN A CA 1
ATOM 591 C C . GLN A 1 79 ? 2.432 6.191 16.628 1.00 97.06 79 GLN A C 1
ATOM 593 O O . GLN A 1 79 ? 2.986 7.159 17.147 1.00 97.06 79 GLN A O 1
ATOM 598 N N . LYS A 1 80 ? 2.282 6.098 15.299 1.00 97.62 80 LYS A N 1
ATOM 599 C CA . LYS A 1 80 ? 2.785 7.112 14.352 1.00 97.62 80 LYS A CA 1
ATOM 600 C C . LYS A 1 80 ? 1.793 8.235 14.080 1.00 97.62 80 LYS A C 1
ATOM 602 O O . LYS A 1 80 ? 2.207 9.373 13.885 1.00 97.62 80 LYS A O 1
ATOM 607 N N . LEU A 1 81 ? 0.503 7.917 14.057 1.00 96.50 81 LEU A N 1
ATOM 608 C CA . LEU A 1 81 ? -0.581 8.824 13.695 1.00 96.50 81 LEU A CA 1
ATOM 609 C C . LEU A 1 81 ? -1.733 8.719 14.715 1.00 96.50 81 LEU A C 1
ATOM 611 O O . LEU A 1 81 ? -2.842 8.327 14.344 1.00 96.50 81 LEU A O 1
ATOM 615 N N . PRO A 1 82 ? -1.525 9.097 15.991 1.00 95.31 82 PRO A N 1
ATOM 616 C CA . PRO A 1 82 ? -2.528 8.919 17.048 1.00 95.31 82 PRO A CA 1
ATOM 617 C C . PRO A 1 82 ? -3.843 9.668 16.781 1.00 95.31 82 PRO A C 1
ATOM 619 O O . PRO A 1 82 ? -4.895 9.234 17.231 1.00 95.31 82 PRO A O 1
ATOM 622 N N . ALA A 1 83 ? -3.801 10.761 16.012 1.00 94.50 83 ALA A N 1
ATOM 623 C CA . ALA A 1 83 ? -4.976 11.557 15.649 1.00 94.50 83 ALA A CA 1
ATOM 624 C C . ALA A 1 83 ? -5.665 11.110 14.340 1.00 94.50 83 ALA A C 1
ATOM 626 O O . ALA A 1 83 ? -6.624 11.749 13.909 1.00 94.50 83 ALA A O 1
ATOM 627 N N . SER A 1 84 ? -5.167 10.062 13.669 1.00 91.94 84 SER A N 1
ATOM 628 C CA . SER A 1 84 ? -5.688 9.645 12.354 1.00 91.94 84 SER A CA 1
ATOM 629 C C . SER A 1 84 ? -7.071 9.007 12.424 1.00 91.94 84 SER A C 1
ATOM 631 O O . SER A 1 84 ? -7.896 9.226 11.540 1.00 91.94 84 SER A O 1
ATOM 633 N N . LEU A 1 85 ? -7.346 8.262 13.492 1.00 88.06 85 LEU A N 1
ATOM 634 C CA . LEU A 1 85 ? -8.681 7.789 13.810 1.00 88.06 85 LEU A CA 1
ATOM 635 C C . LEU A 1 85 ? -9.254 8.731 14.863 1.00 88.06 85 LEU A C 1
ATOM 637 O O . LEU A 1 85 ? -8.920 8.633 16.036 1.00 88.06 85 LEU A O 1
ATOM 641 N N . GLN A 1 86 ? -10.153 9.628 14.455 1.00 78.75 86 GLN A N 1
ATOM 642 C CA . GLN A 1 86 ? -10.887 10.526 15.367 1.00 78.75 86 GLN A CA 1
ATOM 643 C C . GLN A 1 86 ? -11.824 9.777 16.340 1.00 78.75 86 GLN A C 1
ATOM 645 O O . GLN A 1 86 ? -12.596 10.390 17.072 1.00 78.75 86 GLN A O 1
ATOM 650 N N . SER A 1 87 ? -11.808 8.446 16.301 1.00 67.81 87 SER A N 1
ATOM 651 C CA . SER A 1 87 ? -12.670 7.583 17.095 1.00 67.81 87 SER A CA 1
ATOM 652 C C . SER A 1 87 ? -12.112 7.391 18.508 1.00 67.81 87 SER A C 1
ATOM 654 O O . SER A 1 87 ? -10.929 7.604 18.762 1.00 67.81 87 SER A O 1
ATOM 656 N N . ALA A 1 88 ? -13.004 7.021 19.428 1.00 69.31 88 ALA A N 1
ATOM 657 C CA . ALA A 1 88 ? -12.765 6.888 20.864 1.00 69.31 88 ALA A CA 1
ATOM 658 C C . ALA A 1 88 ? -11.466 6.120 21.222 1.00 69.31 88 ALA A C 1
ATOM 660 O O . ALA A 1 88 ? -11.056 5.229 20.480 1.00 69.31 88 ALA A O 1
ATOM 661 N N . PRO A 1 89 ? -10.838 6.395 22.383 1.00 82.06 89 PRO A N 1
ATOM 662 C CA . PRO A 1 89 ? -9.584 5.753 22.814 1.00 82.06 89 PRO A CA 1
ATOM 663 C C . PRO A 1 89 ? -9.625 4.212 22.873 1.00 82.06 89 PRO A C 1
ATOM 665 O O . PRO A 1 89 ? -8.573 3.575 22.817 1.00 82.06 89 PRO A O 1
ATOM 668 N N . ASP A 1 90 ? -10.823 3.623 22.917 1.00 92.62 90 ASP A N 1
ATOM 669 C CA . ASP A 1 90 ? -11.063 2.176 22.977 1.00 92.62 90 ASP A CA 1
ATOM 670 C C . ASP A 1 90 ? -11.296 1.522 21.604 1.00 92.62 90 ASP A C 1
ATOM 672 O O . ASP A 1 90 ? -11.867 0.434 21.508 1.00 92.62 90 ASP A O 1
ATOM 676 N N . VAL A 1 91 ? -10.871 2.160 20.510 1.00 96.38 91 VAL A N 1
ATOM 677 C CA . VAL A 1 91 ? -10.944 1.530 19.185 1.00 96.38 91 VAL A CA 1
ATOM 678 C C . VAL A 1 91 ? -10.041 0.301 19.158 1.00 96.38 91 VAL A C 1
ATOM 680 O O . VAL A 1 91 ? -8.822 0.382 19.317 1.00 96.38 91 VAL A O 1
ATOM 683 N N . MET A 1 92 ? -10.663 -0.845 18.917 1.00 97.69 92 MET A N 1
ATOM 684 C CA . MET A 1 92 ? -9.993 -2.123 18.733 1.00 97.69 92 MET A CA 1
ATOM 685 C C . MET A 1 92 ? -9.714 -2.332 17.242 1.00 97.69 92 MET A C 1
ATOM 687 O O . MET A 1 92 ? -10.581 -2.087 16.406 1.00 97.69 92 MET A O 1
ATOM 691 N N . VAL A 1 93 ? -8.512 -2.785 16.894 1.00 97.69 93 VAL A N 1
ATOM 692 C CA . VAL A 1 93 ? -8.074 -2.996 15.508 1.00 97.69 93 VAL A CA 1
ATOM 693 C C . VAL A 1 93 ? -7.464 -4.380 15.313 1.00 97.69 93 VAL A C 1
ATOM 695 O O . VAL A 1 93 ? -6.947 -5.002 16.242 1.00 97.69 93 VAL A O 1
ATOM 698 N N . LYS A 1 94 ? -7.525 -4.864 14.076 1.00 98.06 94 LYS A N 1
ATOM 699 C CA . LYS A 1 94 ? -6.825 -6.041 13.570 1.00 98.06 94 LYS A CA 1
ATOM 700 C C . LYS A 1 94 ? -5.830 -5.609 12.507 1.00 98.06 94 LYS A C 1
ATOM 702 O O . LYS A 1 94 ? -6.077 -4.666 11.755 1.00 98.06 94 LYS A O 1
ATOM 707 N N . THR A 1 95 ? -4.737 -6.348 12.409 1.00 98.31 95 THR A N 1
ATOM 708 C CA . THR A 1 95 ? -3.747 -6.186 11.350 1.00 98.31 95 THR A CA 1
ATOM 709 C C . THR A 1 95 ? -3.967 -7.219 10.247 1.00 98.31 95 THR A C 1
ATOM 711 O O . THR A 1 95 ? -4.483 -8.320 10.465 1.00 98.31 95 THR A O 1
ATOM 714 N N . CYS A 1 96 ? -3.619 -6.849 9.019 1.00 98.25 96 CYS A N 1
ATOM 715 C CA . CYS A 1 96 ? -3.723 -7.729 7.861 1.00 98.25 96 CYS A CA 1
ATOM 716 C C . CYS A 1 96 ? -2.349 -7.973 7.239 1.00 98.25 96 CYS A C 1
ATOM 718 O O . CYS A 1 96 ? -1.502 -7.084 7.172 1.00 98.25 96 CYS A O 1
ATOM 720 N N . LYS A 1 97 ? -2.146 -9.190 6.731 1.00 98.00 97 LYS A N 1
ATOM 721 C CA . LYS A 1 97 ? -0.914 -9.598 6.052 1.00 98.00 97 LYS A CA 1
ATOM 722 C C . LYS A 1 97 ? -0.818 -9.022 4.642 1.00 98.00 97 LYS A C 1
ATOM 724 O O . LYS A 1 97 ? 0.281 -8.803 4.144 1.00 98.00 97 LYS A O 1
ATOM 729 N N . GLN A 1 98 ? -1.952 -8.843 3.973 1.00 97.44 98 GLN A N 1
ATOM 730 C CA . GLN A 1 98 ? -1.989 -8.374 2.593 1.00 97.44 98 GLN A CA 1
ATOM 731 C C . GLN A 1 98 ? -3.354 -7.805 2.214 1.00 97.44 98 GLN A C 1
ATOM 733 O O . GLN A 1 98 ? -4.362 -8.171 2.817 1.00 97.44 98 GLN A O 1
ATOM 738 N N . VAL A 1 99 ? -3.382 -6.978 1.170 1.00 96.50 99 VAL A N 1
ATOM 739 C CA . VAL A 1 99 ? -4.590 -6.490 0.496 1.00 96.50 99 VAL A CA 1
ATOM 740 C C . VAL A 1 99 ? -4.461 -6.653 -1.018 1.00 96.50 99 VAL A C 1
ATOM 742 O O . VAL A 1 99 ? -3.384 -6.456 -1.580 1.00 96.50 99 VAL A O 1
ATOM 745 N N . TYR A 1 100 ? -5.550 -7.023 -1.686 1.00 94.56 100 TYR A N 1
ATOM 746 C CA . TYR A 1 100 ? -5.600 -7.134 -3.144 1.00 94.56 100 TYR A CA 1
ATOM 747 C C . TYR A 1 100 ? -5.952 -5.783 -3.772 1.00 94.56 100 TYR A C 1
ATOM 749 O O . TYR A 1 100 ? -6.979 -5.187 -3.451 1.00 94.56 100 TYR A O 1
ATOM 757 N N . LEU A 1 101 ? -5.102 -5.290 -4.669 1.00 91.75 101 LEU A N 1
ATOM 758 C CA . LEU A 1 101 ? -5.297 -4.023 -5.369 1.00 91.75 101 LEU A CA 1
ATOM 759 C C . LEU A 1 101 ? -6.192 -4.205 -6.605 1.00 91.75 101 LEU A C 1
ATOM 761 O O . LEU A 1 101 ? -6.370 -5.314 -7.108 1.00 91.75 101 LEU A O 1
ATOM 765 N N . GLN A 1 102 ? -6.745 -3.103 -7.122 1.00 85.62 102 GLN A N 1
ATOM 766 C CA . GLN A 1 102 ? -7.638 -3.120 -8.294 1.00 85.62 102 GLN A CA 1
ATOM 767 C C . GLN A 1 102 ? -6.977 -3.695 -9.554 1.00 85.62 102 GLN A C 1
ATOM 769 O O . GLN A 1 102 ? -7.643 -4.306 -10.382 1.00 85.62 102 GLN A O 1
ATOM 774 N N . ASN A 1 103 ? -5.659 -3.546 -9.682 1.00 82.75 103 ASN A N 1
ATOM 775 C CA . ASN A 1 103 ? -4.888 -4.089 -10.798 1.00 82.75 103 ASN A CA 1
ATOM 776 C C . ASN A 1 103 ? -4.599 -5.603 -10.672 1.00 82.75 103 ASN A C 1
ATOM 778 O O . ASN A 1 103 ? -3.901 -6.162 -11.516 1.00 82.75 103 ASN A O 1
ATOM 782 N N . GLY A 1 104 ? -5.104 -6.267 -9.626 1.00 86.44 104 GLY A N 1
ATOM 783 C CA . GLY A 1 104 ? -4.872 -7.684 -9.355 1.00 86.44 104 GLY A CA 1
ATOM 784 C C . GLY A 1 104 ? -3.531 -7.996 -8.683 1.00 86.44 104 GLY A C 1
ATOM 785 O O . GLY A 1 104 ? -3.228 -9.182 -8.499 1.00 86.44 104 GLY A O 1
ATOM 786 N N . ASP A 1 105 ? -2.753 -6.970 -8.320 1.00 89.94 105 ASP A N 1
ATOM 787 C CA . ASP A 1 105 ? -1.545 -7.110 -7.510 1.00 89.94 105 ASP A CA 1
ATOM 788 C C . ASP A 1 105 ? -1.890 -7.248 -6.026 1.00 89.94 105 ASP A C 1
ATOM 790 O O . ASP A 1 105 ? -3.008 -6.993 -5.573 1.00 89.94 105 ASP A O 1
ATOM 794 N N . THR A 1 106 ? -0.899 -7.673 -5.249 1.00 94.62 106 THR A N 1
ATOM 795 C CA . THR A 1 106 ? -1.014 -7.803 -3.799 1.00 94.62 106 THR A CA 1
ATOM 796 C C . THR A 1 106 ? -0.112 -6.784 -3.127 1.00 94.62 106 THR A C 1
ATOM 798 O O . THR A 1 106 ? 1.093 -6.747 -3.364 1.00 94.62 106 THR A O 1
ATOM 801 N N . CYS A 1 107 ? -0.700 -5.976 -2.259 1.00 95.56 107 CYS A N 1
ATOM 802 C CA . CYS A 1 107 ? 0.010 -5.062 -1.389 1.00 95.56 107 CYS A CA 1
ATOM 803 C C . CYS A 1 107 ? 0.244 -5.743 -0.037 1.00 95.56 107 CYS A C 1
ATOM 805 O O . CYS A 1 107 ? -0.689 -6.244 0.588 1.00 95.56 107 CYS A O 1
ATOM 807 N N . ILE A 1 108 ? 1.501 -5.779 0.392 1.00 97.69 108 ILE A N 1
ATOM 808 C CA . ILE A 1 108 ? 1.991 -6.456 1.599 1.00 97.69 108 ILE A CA 1
ATOM 809 C C . ILE A 1 108 ? 2.801 -5.415 2.387 1.00 97.69 108 ILE A C 1
ATOM 811 O O . ILE A 1 108 ? 3.447 -4.583 1.742 1.00 97.69 108 ILE A O 1
ATOM 815 N N . PRO A 1 109 ? 2.803 -5.435 3.732 1.00 98.31 109 PRO A N 1
ATOM 816 C CA . PRO A 1 109 ? 3.746 -4.639 4.514 1.00 98.31 109 PRO A CA 1
ATOM 817 C C . PRO A 1 109 ? 5.202 -4.807 4.034 1.00 98.31 109 PRO A C 1
ATOM 819 O O . PRO A 1 109 ? 5.574 -5.842 3.474 1.00 98.31 109 PRO A O 1
ATOM 822 N N . ASP A 1 110 ? 6.003 -3.760 4.213 1.00 97.62 110 ASP A N 1
ATOM 823 C CA . ASP A 1 110 ? 7.387 -3.595 3.749 1.00 97.62 110 ASP A CA 1
ATOM 824 C C . ASP A 1 110 ? 7.571 -3.585 2.220 1.00 97.62 110 ASP A C 1
ATOM 826 O O . ASP A 1 110 ? 8.674 -3.792 1.701 1.00 97.62 110 ASP A O 1
ATOM 830 N N . ARG A 1 111 ? 6.494 -3.346 1.461 1.00 96.94 111 ARG A N 1
ATOM 831 C CA . ARG A 1 111 ? 6.543 -3.181 0.001 1.00 96.94 111 ARG A CA 1
ATOM 832 C C . ARG A 1 111 ? 6.206 -1.763 -0.421 1.00 96.94 111 ARG A C 1
ATOM 834 O O . ARG A 1 111 ? 5.421 -1.066 0.215 1.00 96.94 111 ARG A O 1
ATOM 841 N N . PHE A 1 112 ? 6.794 -1.365 -1.544 1.00 96.06 112 PHE A N 1
ATOM 842 C CA . PHE A 1 112 ? 6.568 -0.058 -2.138 1.00 96.06 112 PHE A CA 1
ATOM 843 C C . PHE A 1 112 ? 5.316 -0.050 -3.009 1.00 96.06 112 PHE A C 1
ATOM 845 O O . PHE A 1 112 ? 5.069 -0.984 -3.773 1.00 96.06 112 PHE A O 1
ATOM 852 N N . VAL A 1 113 ? 4.562 1.036 -2.912 1.00 95.56 113 VAL A N 1
ATOM 853 C CA . VAL A 1 113 ? 3.360 1.315 -3.694 1.00 95.56 113 VAL A CA 1
ATOM 854 C C . VAL A 1 113 ? 3.423 2.734 -4.248 1.00 95.56 113 VAL A C 1
ATOM 856 O O . VAL A 1 113 ? 4.083 3.609 -3.683 1.00 95.56 113 VAL A O 1
ATOM 859 N N . ILE A 1 114 ? 2.730 2.958 -5.362 1.00 95.00 114 ILE A N 1
ATOM 860 C CA . ILE A 1 114 ? 2.499 4.294 -5.913 1.00 95.00 114 ILE A CA 1
ATOM 861 C C . ILE A 1 114 ? 1.111 4.725 -5.461 1.00 95.00 114 ILE A C 1
ATOM 863 O O . ILE A 1 114 ? 0.131 4.026 -5.713 1.00 95.00 114 ILE A O 1
ATOM 867 N N . ILE A 1 115 ? 1.038 5.863 -4.782 1.00 94.50 115 ILE A N 1
ATOM 868 C CA . ILE A 1 115 ? -0.204 6.406 -4.240 1.00 94.50 115 ILE A CA 1
ATOM 869 C C . ILE A 1 115 ? -0.538 7.678 -4.997 1.00 94.50 115 ILE A C 1
ATOM 871 O O . ILE A 1 115 ? 0.311 8.551 -5.181 1.00 94.50 115 ILE A O 1
ATOM 875 N N . GLN A 1 116 ? -1.792 7.781 -5.414 1.00 93.62 116 GLN A N 1
ATOM 876 C CA . GLN A 1 116 ? -2.361 8.990 -5.983 1.00 93.62 116 GLN A CA 1
ATOM 877 C C . GLN A 1 116 ? -2.969 9.830 -4.857 1.00 93.62 116 GLN A C 1
ATOM 879 O O . GLN A 1 116 ? -3.729 9.316 -4.034 1.00 93.62 116 GLN A O 1
ATOM 884 N N . ASN A 1 117 ? -2.620 11.114 -4.787 1.00 88.25 117 ASN A N 1
ATOM 885 C CA . ASN A 1 117 ? -3.178 12.008 -3.779 1.00 88.25 117 ASN A CA 1
ATOM 886 C C . ASN A 1 117 ? -4.665 12.273 -4.096 1.00 88.25 117 ASN A C 1
ATOM 888 O O . ASN A 1 117 ? -4.963 12.818 -5.158 1.00 88.25 117 ASN A O 1
ATOM 892 N N . PRO A 1 118 ? -5.616 11.947 -3.199 1.00 82.62 118 PRO A N 1
ATOM 893 C CA . PRO A 1 118 ? -7.039 12.145 -3.475 1.00 82.62 118 PRO A CA 1
ATOM 894 C C . PRO A 1 118 ? -7.425 13.625 -3.618 1.00 82.62 118 PRO A C 1
ATOM 896 O O . PRO A 1 118 ? -8.413 13.931 -4.276 1.00 82.62 118 PRO A O 1
ATOM 899 N N . CYS A 1 119 ? -6.660 14.545 -3.023 1.00 86.44 119 CYS A N 1
ATOM 900 C CA . CYS A 1 119 ? -6.883 15.986 -3.166 1.00 86.44 119 CYS A CA 1
ATOM 901 C C . CYS A 1 119 ? -6.277 16.548 -4.460 1.00 86.44 119 CYS A C 1
ATOM 903 O O . CYS A 1 119 ? -6.639 17.641 -4.884 1.00 86.44 119 CYS A O 1
ATOM 905 N N . ASN A 1 120 ? -5.335 15.826 -5.072 1.00 89.94 120 ASN A N 1
ATOM 906 C CA . ASN A 1 120 ? -4.687 16.215 -6.316 1.00 89.94 120 ASN A CA 1
ATOM 907 C C . ASN A 1 120 ? -4.333 14.958 -7.129 1.00 89.94 120 ASN A C 1
ATOM 909 O O . ASN A 1 120 ? -3.226 14.434 -6.981 1.00 89.94 120 ASN A O 1
ATOM 913 N N . PRO A 1 121 ? -5.233 14.480 -8.006 1.00 88.12 121 PRO A N 1
ATOM 914 C CA . PRO A 1 121 ? -5.037 13.226 -8.731 1.00 88.12 121 PRO A CA 1
ATOM 915 C C . PRO A 1 121 ? -3.841 13.259 -9.693 1.00 88.12 121 PRO A C 1
ATOM 917 O O . PRO A 1 121 ? -3.350 12.210 -10.099 1.00 88.12 121 PRO A O 1
ATOM 920 N N . ILE A 1 122 ? -3.334 14.440 -10.052 1.00 91.44 122 ILE A N 1
ATOM 921 C CA . ILE A 1 122 ? -2.133 14.578 -10.888 1.00 91.44 122 ILE A CA 1
ATOM 922 C C . ILE A 1 122 ? -0.874 14.230 -10.079 1.00 91.44 122 ILE A C 1
ATOM 924 O O . ILE A 1 122 ? 0.132 13.787 -10.633 1.00 91.44 122 ILE A O 1
ATOM 928 N N . GLN A 1 123 ? -0.917 14.413 -8.759 1.00 92.81 123 GLN A N 1
ATOM 929 C CA . GLN A 1 123 ? 0.215 14.173 -7.883 1.00 92.81 123 GLN A CA 1
ATOM 930 C C . GLN A 1 123 ? 0.228 12.722 -7.394 1.00 92.81 123 GLN A C 1
ATOM 932 O O . GLN A 1 123 ? -0.606 12.299 -6.591 1.00 92.81 123 GLN A O 1
ATOM 937 N N . THR A 1 124 ? 1.240 11.977 -7.831 1.00 95.25 124 THR A N 1
ATOM 938 C CA . THR A 1 124 ? 1.559 10.648 -7.304 1.00 95.25 124 THR A CA 1
ATOM 939 C C . THR A 1 124 ? 2.841 10.684 -6.490 1.00 95.25 124 THR A C 1
ATOM 941 O O . THR A 1 124 ? 3.763 11.430 -6.819 1.00 95.25 124 THR A O 1
ATOM 944 N N . TYR A 1 125 ? 2.940 9.835 -5.475 1.00 94.94 125 TYR A N 1
ATOM 945 C CA . TYR A 1 125 ? 4.174 9.635 -4.722 1.00 94.94 125 TYR A CA 1
ATOM 946 C C . TYR A 1 125 ? 4.401 8.152 -4.432 1.00 94.94 125 TYR A C 1
ATOM 948 O O . TYR A 1 125 ? 3.473 7.344 -4.461 1.00 94.94 125 TYR A O 1
ATOM 956 N N . VAL A 1 126 ? 5.660 7.791 -4.189 1.00 96.06 126 VAL A N 1
ATOM 957 C CA . VAL A 1 126 ? 6.044 6.436 -3.784 1.00 96.06 126 VAL A CA 1
ATOM 958 C C . VAL A 1 126 ? 6.050 6.379 -2.262 1.00 96.06 126 VAL A C 1
ATOM 960 O O . VAL A 1 126 ? 6.570 7.282 -1.605 1.00 96.06 126 VAL A O 1
ATOM 963 N N . ALA A 1 127 ? 5.499 5.312 -1.698 1.00 97.62 127 ALA A N 1
ATOM 964 C CA . ALA A 1 127 ? 5.547 5.055 -0.267 1.00 97.62 127 ALA A CA 1
ATOM 965 C C . ALA A 1 127 ? 5.781 3.570 0.009 1.00 97.62 127 ALA A C 1
ATOM 967 O O . ALA A 1 127 ? 5.470 2.726 -0.828 1.00 97.62 127 ALA A O 1
ATOM 968 N N . SER A 1 128 ? 6.316 3.248 1.183 1.00 97.62 128 SER A N 1
ATOM 969 C CA . SER A 1 128 ? 6.350 1.878 1.699 1.00 97.62 128 SER A CA 1
ATOM 970 C C . SER A 1 128 ? 5.133 1.640 2.580 1.00 97.62 128 SER A C 1
ATOM 972 O O . SER A 1 128 ? 4.850 2.455 3.458 1.00 97.62 128 SER A O 1
ATOM 974 N N . VAL A 1 129 ? 4.423 0.535 2.374 1.00 97.88 129 VAL A N 1
ATOM 975 C CA . VAL A 1 129 ? 3.323 0.121 3.252 1.00 97.88 129 VAL A CA 1
ATOM 976 C C . VAL A 1 129 ? 3.909 -0.480 4.514 1.00 97.88 129 VAL A C 1
ATOM 978 O O . VAL A 1 129 ? 4.739 -1.373 4.439 1.00 97.88 129 VAL A O 1
ATOM 981 N N . GLN A 1 130 ? 3.499 0.020 5.669 1.00 98.44 130 GLN A N 1
ATOM 982 C CA . GLN A 1 130 ? 4.068 -0.353 6.965 1.00 98.44 130 GLN A CA 1
ATOM 983 C C . GLN A 1 130 ? 3.084 -1.186 7.785 1.00 98.44 130 GLN A C 1
ATOM 985 O O . GLN A 1 130 ? 3.475 -2.107 8.492 1.00 98.44 130 GLN A O 1
ATOM 990 N N . GLU A 1 131 ? 1.790 -0.905 7.658 1.00 98.38 131 GLU A N 1
ATOM 991 C CA . GLU A 1 131 ? 0.742 -1.644 8.355 1.00 98.38 131 GLU A CA 1
ATOM 992 C C . GLU A 1 131 ? -0.558 -1.583 7.550 1.00 98.38 131 GLU A C 1
ATOM 994 O O . GLU A 1 131 ? -0.857 -0.583 6.897 1.00 98.38 131 GLU A O 1
ATOM 999 N N . ILE A 1 132 ? -1.336 -2.662 7.588 1.00 98.25 132 ILE A N 1
ATOM 1000 C CA . ILE A 1 132 ? -2.687 -2.718 7.024 1.00 98.25 132 ILE A CA 1
ATOM 1001 C C . ILE A 1 132 ? -3.627 -2.913 8.203 1.00 98.25 132 ILE A C 1
ATOM 1003 O O . ILE A 1 132 ? -3.549 -3.948 8.868 1.00 98.25 132 ILE A O 1
ATOM 1007 N N . ILE A 1 133 ? -4.489 -1.934 8.462 1.00 97.69 133 ILE A N 1
ATOM 1008 C CA . ILE A 1 133 ? -5.378 -1.939 9.621 1.00 97.69 133 ILE A CA 1
ATOM 1009 C C . ILE A 1 133 ? -6.831 -2.156 9.215 1.00 97.69 133 ILE A C 1
ATOM 1011 O O . ILE A 1 133 ? -7.305 -1.680 8.181 1.00 97.69 133 ILE A O 1
ATOM 1015 N N . GLN A 1 134 ? -7.541 -2.866 10.078 1.00 97.31 134 GLN A N 1
ATOM 1016 C CA . GLN A 1 134 ? -8.970 -3.097 9.992 1.00 97.31 134 GLN A CA 1
ATOM 1017 C C . GLN A 1 134 ? -9.572 -2.850 11.378 1.00 97.31 134 GLN A C 1
ATOM 1019 O O . GLN A 1 134 ? -9.152 -3.453 12.363 1.00 97.31 134 GLN A O 1
ATOM 1024 N N . ILE A 1 135 ? -10.515 -1.926 11.477 1.00 96.50 135 ILE A N 1
ATOM 1025 C CA . ILE A 1 135 ? -11.172 -1.541 12.720 1.00 96.50 135 ILE A CA 1
ATOM 1026 C C . ILE A 1 135 ? -12.206 -2.608 13.070 1.00 96.50 135 ILE A C 1
ATOM 1028 O O . ILE A 1 135 ? -13.023 -3.013 12.244 1.00 96.50 135 ILE A O 1
ATOM 1032 N N . HIS A 1 136 ? -12.177 -3.074 14.313 1.00 96.69 136 HIS A N 1
ATOM 1033 C CA . HIS A 1 136 ? -13.112 -4.083 14.771 1.00 96.69 136 HIS A CA 1
ATOM 1034 C C . HIS A 1 136 ? -14.542 -3.526 14.807 1.00 96.69 136 HIS A C 1
ATOM 1036 O O . HIS A 1 136 ? -14.788 -2.461 15.368 1.00 96.69 136 HIS A O 1
ATOM 1042 N N . GLY A 1 137 ? -15.484 -4.247 14.203 1.00 95.06 137 GLY A N 1
ATOM 1043 C CA . GLY A 1 137 ? -16.877 -3.842 14.045 1.00 95.06 137 GLY A CA 1
ATOM 1044 C C . GLY A 1 137 ? -17.118 -2.816 12.935 1.00 95.06 137 GLY A C 1
ATOM 1045 O O . GLY A 1 137 ? -18.261 -2.395 12.757 1.00 95.06 137 GLY A O 1
ATOM 1046 N N . SER A 1 138 ? -16.091 -2.405 12.180 1.00 94.19 138 SER A N 1
ATOM 1047 C CA . SER A 1 138 ? -16.285 -1.480 11.063 1.00 94.19 138 SER A CA 1
ATOM 1048 C C . SER A 1 138 ? -17.059 -2.143 9.916 1.00 94.19 138 SER A C 1
ATOM 1050 O O . SER A 1 138 ? -16.985 -3.361 9.721 1.00 94.19 138 SER A O 1
ATOM 1052 N N . PRO A 1 139 ? -17.771 -1.362 9.084 1.00 92.00 139 PRO A N 1
ATOM 1053 C CA . PRO A 1 139 ? -18.363 -1.889 7.859 1.00 92.00 139 PRO A CA 1
ATOM 1054 C C . PRO A 1 139 ? -17.327 -2.529 6.928 1.00 92.00 139 PRO A C 1
ATOM 1056 O O . PRO A 1 139 ? -17.653 -3.494 6.242 1.00 92.00 139 PRO A O 1
ATOM 1059 N N . ALA A 1 140 ? -16.088 -2.017 6.917 1.00 93.31 140 ALA A N 1
ATOM 1060 C CA . ALA A 1 140 ? -14.999 -2.573 6.123 1.00 93.31 140 ALA A CA 1
ATOM 1061 C C . ALA A 1 140 ? -14.598 -3.969 6.626 1.00 93.31 140 ALA A C 1
ATOM 1063 O O . ALA A 1 140 ? -14.468 -4.882 5.810 1.00 93.31 140 ALA A O 1
ATOM 1064 N N . GLU A 1 141 ? -14.525 -4.180 7.947 1.00 95.56 141 GLU A N 1
ATOM 1065 C CA . GLU A 1 141 ? -14.279 -5.501 8.533 1.00 95.56 141 GLU A CA 1
ATOM 1066 C C . GLU A 1 141 ? -15.318 -6.533 8.097 1.00 95.56 141 GLU A C 1
ATOM 1068 O O . GLU A 1 141 ? -14.955 -7.647 7.717 1.00 95.56 141 GLU A O 1
ATOM 1073 N N . LEU A 1 142 ? -16.601 -6.167 8.127 1.00 93.25 142 LEU A N 1
ATOM 1074 C CA . LEU A 1 142 ? -17.695 -7.081 7.788 1.00 93.25 142 LEU A CA 1
ATOM 1075 C C . LEU A 1 142 ? -17.609 -7.593 6.347 1.00 93.25 142 LEU A C 1
ATOM 1077 O O . LEU A 1 142 ? -18.031 -8.713 6.063 1.00 93.25 142 LEU A O 1
ATOM 1081 N N . VAL A 1 143 ? -17.043 -6.787 5.448 1.00 93.44 143 VAL A N 1
ATOM 1082 C CA . VAL A 1 143 ? -16.810 -7.162 4.051 1.00 93.44 143 VAL A CA 1
ATOM 1083 C C . VAL A 1 143 ? -15.371 -7.600 3.785 1.00 93.44 143 VAL A C 1
ATOM 1085 O O . VAL A 1 143 ? -15.023 -7.778 2.629 1.00 93.44 143 VAL A O 1
ATOM 1088 N N . GLY A 1 144 ? -14.531 -7.770 4.812 1.00 94.69 144 GLY A N 1
ATOM 1089 C CA . GLY A 1 144 ? -13.136 -8.204 4.681 1.00 94.69 144 GLY A CA 1
ATOM 1090 C C . GLY A 1 144 ? -12.233 -7.225 3.928 1.00 94.69 144 GLY A C 1
ATOM 1091 O O . GLY A 1 144 ? -11.335 -7.661 3.209 1.00 94.69 144 GLY A O 1
ATOM 1092 N N . ARG A 1 145 ? -12.486 -5.919 4.051 1.00 95.62 145 ARG A N 1
ATOM 1093 C CA . ARG A 1 145 ? -11.676 -4.833 3.483 1.00 95.62 145 ARG A CA 1
ATOM 1094 C C . ARG A 1 145 ? -10.926 -4.089 4.591 1.00 95.62 145 ARG A C 1
ATOM 1096 O O . ARG A 1 145 ? -11.443 -3.994 5.702 1.00 95.62 145 ARG A O 1
ATOM 1103 N N . PRO A 1 146 ? -9.749 -3.508 4.306 1.00 96.69 146 PRO A N 1
ATOM 1104 C CA . PRO A 1 146 ? -9.045 -2.721 5.301 1.00 96.69 146 PRO A CA 1
ATOM 1105 C C . PRO A 1 146 ? -9.687 -1.338 5.439 1.00 96.69 146 PRO A C 1
ATOM 1107 O O . PRO A 1 146 ? -10.143 -0.746 4.458 1.00 96.69 146 PRO A O 1
ATOM 1110 N N . ASP A 1 147 ? -9.656 -0.798 6.652 1.00 95.50 147 ASP A N 1
ATOM 1111 C CA . ASP A 1 147 ? -10.074 0.577 6.932 1.00 95.50 147 ASP A CA 1
ATOM 1112 C C . ASP A 1 147 ? -8.984 1.581 6.533 1.00 95.50 147 ASP A C 1
ATOM 1114 O O . ASP A 1 147 ? -9.281 2.701 6.113 1.00 95.50 147 ASP A O 1
ATOM 1118 N N . GLY A 1 148 ? -7.714 1.170 6.606 1.00 95.69 148 GLY A N 1
ATOM 1119 C CA . GLY A 1 148 ? -6.592 2.019 6.230 1.00 95.69 148 GLY A CA 1
ATOM 1120 C C . GLY A 1 148 ? -5.286 1.267 5.995 1.00 95.69 148 GLY A C 1
ATOM 1121 O O . GLY A 1 148 ? -5.055 0.169 6.501 1.00 95.69 148 GLY A O 1
ATOM 1122 N N . LEU A 1 149 ? -4.421 1.896 5.208 1.00 97.00 149 LEU A N 1
ATOM 1123 C CA . LEU A 1 149 ? -3.042 1.495 4.967 1.00 97.00 149 LEU A CA 1
ATOM 1124 C C . LEU A 1 149 ? -2.129 2.560 5.567 1.00 97.00 149 LEU A C 1
ATOM 1126 O O . LEU A 1 149 ? -2.147 3.708 5.119 1.00 97.00 149 LEU A O 1
ATOM 1130 N N . LEU A 1 150 ? -1.334 2.191 6.567 1.00 97.88 150 LEU A N 1
ATOM 1131 C CA . LEU A 1 150 ? -0.260 3.046 7.048 1.00 97.88 150 LEU A CA 1
ATOM 1132 C C . LEU A 1 150 ? 0.878 2.999 6.042 1.00 97.88 150 LEU A C 1
ATOM 1134 O O . LEU A 1 150 ? 1.416 1.930 5.740 1.00 97.88 150 LEU A O 1
ATOM 1138 N N . VAL A 1 151 ? 1.265 4.167 5.553 1.00 98.00 151 VAL A N 1
ATOM 1139 C CA . VAL A 1 151 ? 2.324 4.310 4.563 1.00 98.00 151 VAL A CA 1
ATOM 1140 C C . VAL A 1 151 ? 3.379 5.290 5.052 1.00 98.00 151 VAL A C 1
ATOM 1142 O O . VAL A 1 151 ? 3.079 6.263 5.744 1.00 98.00 151 VAL A O 1
ATOM 1145 N N . GLN A 1 152 ? 4.624 5.026 4.677 1.00 98.25 152 GLN A N 1
ATOM 1146 C CA . GLN A 1 152 ? 5.765 5.895 4.925 1.00 98.25 152 GLN A CA 1
ATOM 1147 C C . GLN A 1 152 ? 6.279 6.424 3.590 1.00 98.25 152 GLN A C 1
ATOM 1149 O O . GLN A 1 152 ? 6.635 5.632 2.710 1.00 98.25 152 GLN A O 1
ATOM 1154 N N . SER A 1 153 ? 6.304 7.745 3.428 1.00 97.62 153 SER A N 1
ATOM 1155 C CA . SER A 1 153 ? 6.716 8.375 2.175 1.00 97.62 153 SER A CA 1
ATOM 1156 C C . SER A 1 153 ? 8.173 8.062 1.838 1.00 97.62 153 SER A C 1
ATOM 1158 O O . SER A 1 153 ? 9.022 7.821 2.702 1.00 97.62 153 SER A O 1
ATOM 1160 N N . VAL A 1 154 ? 8.466 8.065 0.541 1.00 97.50 154 VAL A N 1
ATOM 1161 C CA . VAL A 1 154 ? 9.800 7.808 0.007 1.00 97.50 154 VAL A CA 1
ATOM 1162 C C . VAL A 1 154 ? 10.261 9.023 -0.774 1.00 97.50 154 VAL A C 1
ATOM 1164 O O . VAL A 1 154 ? 9.595 9.471 -1.705 1.00 97.50 154 VAL A O 1
ATOM 1167 N N . ALA A 1 155 ? 11.442 9.523 -0.425 1.00 96.12 155 ALA A N 1
ATOM 1168 C CA . ALA A 1 155 ? 12.134 10.540 -1.193 1.00 96.12 155 ALA A CA 1
ATOM 1169 C C . ALA A 1 155 ? 13.129 9.892 -2.161 1.00 96.12 155 ALA A C 1
ATOM 1171 O O . ALA A 1 155 ? 13.761 8.876 -1.856 1.00 96.12 155 ALA A O 1
ATOM 1172 N N . SER A 1 156 ? 13.308 10.537 -3.312 1.00 94.44 156 SER A N 1
ATOM 1173 C CA . SER A 1 156 ? 14.352 10.216 -4.283 1.00 94.44 156 SER A CA 1
ATOM 1174 C C . SER A 1 156 ? 15.391 11.343 -4.297 1.00 94.44 156 SER A C 1
ATOM 1176 O O . SER A 1 156 ? 15.282 12.245 -5.129 1.00 94.44 156 SER A O 1
ATOM 1178 N N . PRO A 1 157 ? 16.393 11.336 -3.394 1.00 92.88 157 PRO A N 1
ATOM 1179 C CA . PRO A 1 157 ? 17.404 12.395 -3.315 1.00 92.88 157 PRO A CA 1
ATOM 1180 C C . PRO A 1 157 ? 18.286 12.516 -4.567 1.00 92.88 157 PRO A C 1
ATOM 1182 O O . PRO A 1 157 ? 18.998 13.503 -4.711 1.00 92.88 157 PRO A O 1
ATOM 1185 N N . GLY A 1 158 ? 18.272 11.523 -5.459 1.00 91.94 158 GLY A N 1
ATOM 1186 C CA . GLY A 1 158 ? 19.012 11.555 -6.715 1.00 91.94 158 GLY A CA 1
ATOM 1187 C C . GLY A 1 158 ? 19.285 10.159 -7.278 1.00 91.94 158 GLY A C 1
ATOM 1188 O O . GLY A 1 158 ? 18.929 9.150 -6.655 1.00 91.94 158 GLY A O 1
ATOM 1189 N N . PRO A 1 159 ? 19.909 10.082 -8.464 1.00 94.19 159 PRO A N 1
ATOM 1190 C CA . PRO A 1 159 ? 20.323 8.820 -9.055 1.00 94.19 159 PRO A CA 1
ATOM 1191 C C . PRO A 1 159 ? 21.517 8.211 -8.306 1.00 94.19 159 PRO A C 1
ATOM 1193 O O . PRO A 1 159 ? 22.377 8.906 -7.767 1.00 94.19 159 PRO A O 1
ATOM 1196 N N . THR A 1 160 ? 21.588 6.885 -8.296 1.00 93.19 160 THR A N 1
ATOM 1197 C CA . THR A 1 160 ? 22.754 6.132 -7.822 1.00 93.19 160 THR A CA 1
ATOM 1198 C C . THR A 1 160 ? 23.913 6.250 -8.814 1.00 93.19 160 THR A C 1
ATOM 1200 O O . THR A 1 160 ? 23.701 6.189 -10.024 1.00 93.19 160 THR A O 1
ATOM 1203 N N . ILE A 1 161 ? 25.148 6.368 -8.308 1.00 92.38 161 ILE A N 1
ATOM 1204 C CA . ILE A 1 161 ? 26.355 6.581 -9.135 1.00 92.38 161 ILE A CA 1
ATOM 1205 C C . ILE A 1 161 ? 26.547 5.454 -10.160 1.00 92.38 161 ILE A C 1
ATOM 1207 O O . ILE A 1 161 ? 26.897 5.708 -11.306 1.00 92.38 161 ILE A O 1
ATOM 1211 N N . HIS A 1 162 ? 26.304 4.205 -9.757 1.00 91.94 162 HIS A N 1
ATOM 1212 C CA . HIS A 1 162 ? 26.645 3.039 -10.575 1.00 91.94 162 HIS A CA 1
ATOM 1213 C C . HIS A 1 162 ? 25.620 2.701 -11.658 1.00 91.94 162 HIS A C 1
ATOM 1215 O O . HIS A 1 162 ? 25.998 2.160 -12.692 1.00 91.94 162 HIS A O 1
ATOM 1221 N N . TYR A 1 163 ? 24.339 2.994 -11.430 1.00 92.50 163 TYR A N 1
ATOM 1222 C CA . TYR A 1 163 ? 23.261 2.522 -12.304 1.00 92.50 163 TYR A CA 1
ATOM 1223 C C . TYR A 1 163 ? 22.380 3.643 -12.848 1.00 92.50 163 TYR A C 1
ATOM 1225 O O . TYR A 1 163 ? 21.438 3.362 -13.581 1.00 92.50 163 TYR A O 1
ATOM 1233 N N . ALA A 1 164 ? 22.630 4.895 -12.449 1.00 92.75 164 ALA A N 1
ATOM 1234 C CA . ALA A 1 164 ? 21.777 6.046 -12.745 1.00 92.75 164 ALA A CA 1
ATOM 1235 C C . ALA A 1 164 ? 20.290 5.846 -12.364 1.00 92.75 164 ALA A C 1
ATOM 1237 O O . ALA A 1 164 ? 19.426 6.611 -12.785 1.00 92.75 164 ALA A O 1
ATOM 1238 N N . MET A 1 165 ? 19.979 4.837 -11.541 1.00 89.88 165 MET A N 1
ATOM 1239 C CA . MET A 1 165 ? 18.626 4.568 -11.060 1.00 89.88 165 MET A CA 1
ATOM 1240 C C . MET A 1 165 ? 18.334 5.409 -9.817 1.00 89.88 165 MET A C 1
ATOM 1242 O O . MET A 1 165 ? 19.238 5.549 -8.984 1.00 89.88 165 MET A O 1
ATOM 1246 N N . PRO A 1 166 ? 17.103 5.925 -9.648 1.00 91.44 166 PRO A N 1
ATOM 1247 C CA . PRO A 1 166 ? 16.704 6.655 -8.450 1.00 91.44 166 PRO A CA 1
ATOM 1248 C C . PRO A 1 166 ? 17.018 5.873 -7.170 1.00 91.44 166 PRO A C 1
ATOM 1250 O O . PRO A 1 166 ? 16.612 4.721 -7.013 1.00 91.44 166 PRO A O 1
ATOM 1253 N N . CYS A 1 167 ? 17.750 6.494 -6.247 1.00 92.94 167 C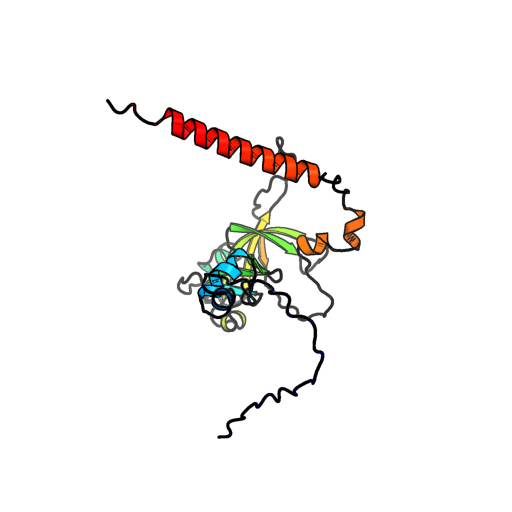YS A N 1
ATOM 1254 C CA . CYS A 1 167 ? 17.931 5.949 -4.908 1.00 92.94 167 CYS A CA 1
ATOM 1255 C C . CYS A 1 167 ? 16.669 6.246 -4.099 1.00 92.94 167 CYS A C 1
ATOM 1257 O O . CYS A 1 167 ? 16.317 7.408 -3.932 1.00 92.94 167 CYS A O 1
ATOM 1259 N N . LEU A 1 168 ? 15.995 5.218 -3.588 1.00 94.56 168 LEU A N 1
ATOM 1260 C CA . LEU A 1 168 ? 14.836 5.390 -2.716 1.00 94.56 168 LEU A CA 1
ATOM 1261 C C . LEU A 1 168 ? 15.290 5.466 -1.256 1.00 94.56 168 LEU A C 1
ATOM 1263 O O . LEU A 1 168 ? 16.011 4.586 -0.782 1.00 94.56 168 LEU A O 1
ATOM 1267 N N . ARG A 1 169 ? 14.859 6.502 -0.531 1.00 96.69 169 ARG A N 1
ATOM 1268 C CA . ARG A 1 169 ? 15.053 6.623 0.920 1.00 96.69 169 ARG A CA 1
ATOM 1269 C C . ARG A 1 169 ? 13.726 6.886 1.614 1.00 96.69 169 ARG A C 1
ATOM 1271 O O . ARG A 1 169 ? 12.999 7.799 1.232 1.00 96.69 169 ARG A O 1
ATOM 1278 N N . LEU A 1 170 ? 13.436 6.100 2.647 1.00 97.69 170 LEU A N 1
ATOM 1279 C CA . LEU A 1 170 ? 12.285 6.326 3.518 1.00 97.69 170 LEU A CA 1
ATOM 1280 C C . LEU A 1 170 ? 12.449 7.664 4.248 1.00 97.69 170 LEU A C 1
ATOM 1282 O O . LEU A 1 170 ? 13.530 7.964 4.760 1.00 97.69 170 LEU A O 1
ATOM 1286 N N . THR A 1 171 ? 11.387 8.463 4.285 1.00 97.88 171 THR A N 1
ATOM 1287 C CA . THR A 1 171 ? 11.331 9.714 5.051 1.00 97.88 171 THR A CA 1
ATOM 1288 C C . THR A 1 171 ? 10.607 9.485 6.378 1.00 97.88 171 THR A C 1
ATOM 1290 O O . THR A 1 171 ? 10.005 8.438 6.604 1.00 97.88 171 THR A O 1
ATOM 1293 N N . ASN A 1 172 ? 10.640 10.464 7.284 1.00 97.44 172 ASN A N 1
ATOM 1294 C CA . ASN A 1 172 ? 9.836 10.429 8.513 1.00 97.44 172 ASN A CA 1
ATOM 1295 C C . ASN A 1 172 ? 8.415 10.979 8.305 1.00 97.44 172 ASN A C 1
ATOM 1297 O O . ASN A 1 172 ? 7.766 11.383 9.267 1.00 97.44 172 ASN A O 1
ATOM 1301 N N . GLU A 1 173 ? 7.931 11.004 7.064 1.00 97.50 173 GLU A N 1
ATOM 1302 C CA . GLU A 1 173 ? 6.573 11.422 6.737 1.00 97.50 173 GLU A CA 1
ATOM 1303 C C . GLU A 1 173 ? 5.675 10.189 6.660 1.00 97.50 173 GLU A C 1
ATOM 1305 O O . GLU A 1 173 ? 5.946 9.240 5.920 1.00 97.50 173 GLU A O 1
ATOM 1310 N N . TRP A 1 174 ? 4.608 10.211 7.451 1.00 97.94 174 TRP A N 1
ATOM 1311 C CA . TRP A 1 174 ? 3.659 9.114 7.585 1.00 97.94 174 TRP A CA 1
ATOM 1312 C C . TRP A 1 174 ? 2.292 9.566 7.094 1.00 97.94 174 TRP A C 1
ATOM 1314 O O . TRP A 1 174 ? 1.870 10.691 7.358 1.00 97.94 174 TRP A O 1
ATOM 1324 N N . GLY A 1 175 ? 1.592 8.676 6.402 1.00 96.12 175 GLY A N 1
ATOM 1325 C CA . GLY A 1 175 ? 0.235 8.903 5.925 1.00 96.12 175 GLY A CA 1
ATOM 1326 C C . GLY A 1 175 ? -0.654 7.702 6.211 1.00 96.12 175 GLY A C 1
ATOM 1327 O O . GLY A 1 175 ? -0.184 6.566 6.252 1.00 96.12 175 GLY A O 1
ATOM 1328 N N . LEU A 1 176 ? -1.949 7.958 6.391 1.00 96.00 176 LEU A N 1
ATOM 1329 C CA . LEU A 1 176 ? -2.971 6.917 6.405 1.00 96.00 176 LEU A CA 1
ATOM 1330 C C . LEU A 1 176 ? -3.772 7.014 5.107 1.00 96.00 176 LEU A C 1
ATOM 1332 O O . LEU A 1 176 ? -4.404 8.035 4.834 1.00 96.00 176 LEU A O 1
ATOM 1336 N N . VAL A 1 177 ? -3.728 5.959 4.298 1.00 94.50 177 VAL A N 1
ATOM 1337 C CA . VAL A 1 177 ? -4.452 5.885 3.026 1.00 94.50 177 VAL A CA 1
ATOM 1338 C C . VAL A 1 177 ? -5.670 4.995 3.203 1.00 94.50 177 VAL A C 1
ATOM 1340 O O . VAL A 1 177 ? -5.542 3.795 3.435 1.00 94.50 177 VAL A O 1
ATOM 1343 N N . CYS A 1 178 ? -6.860 5.571 3.061 1.00 90.75 178 CYS A N 1
ATOM 1344 C CA . CYS A 1 178 ? -8.099 4.802 3.039 1.00 90.75 178 CYS A CA 1
ATOM 1345 C C . CYS A 1 178 ? -8.351 4.292 1.618 1.00 90.75 178 CYS A C 1
ATOM 1347 O O . CYS A 1 178 ? -8.354 5.079 0.666 1.00 90.75 178 CYS A O 1
ATOM 1349 N N . LEU A 1 179 ? -8.621 2.994 1.463 1.00 84.62 179 LEU A N 1
ATOM 1350 C CA . LEU A 1 179 ? -9.066 2.443 0.184 1.00 84.62 179 LEU A CA 1
ATOM 1351 C C . LEU A 1 179 ? -10.515 2.871 -0.062 1.00 84.62 179 LEU A C 1
ATOM 1353 O O . LEU A 1 179 ? -11.463 2.163 0.271 1.00 84.62 179 LEU A O 1
ATOM 1357 N N . LYS A 1 180 ? -10.698 4.065 -0.633 1.00 70.88 180 LYS A N 1
ATOM 1358 C CA . LYS A 1 180 ? -12.019 4.500 -1.080 1.00 70.88 180 LYS A CA 1
ATOM 1359 C C . LYS A 1 180 ? -12.449 3.634 -2.253 1.00 70.88 180 LYS A C 1
ATOM 1361 O O . LYS A 1 180 ? -11.839 3.638 -3.316 1.00 70.88 180 LYS A O 1
ATOM 1366 N N . VAL A 1 181 ? -13.548 2.920 -2.057 1.00 57.81 181 VAL A N 1
ATOM 1367 C CA . VAL A 1 181 ? -14.286 2.285 -3.144 1.00 57.81 181 VAL A CA 1
ATOM 1368 C C . VAL A 1 181 ? -15.160 3.382 -3.737 1.00 57.81 181 VAL A C 1
ATOM 1370 O O . VAL A 1 181 ? -16.311 3.554 -3.349 1.00 57.81 181 VAL A O 1
ATOM 1373 N N . SER A 1 182 ? -14.583 4.217 -4.598 1.00 53.59 182 SER A N 1
ATOM 1374 C CA . SER A 1 182 ? -15.362 5.208 -5.331 1.00 53.59 182 SER A CA 1
ATOM 1375 C C . SER A 1 182 ? -16.067 4.514 -6.492 1.00 53.59 182 SER A C 1
ATOM 1377 O O . SER A 1 182 ? -15.441 4.165 -7.491 1.00 53.59 182 SER A O 1
ATOM 1379 N N . HIS A 1 183 ? -17.378 4.330 -6.376 1.00 45.69 183 HIS A N 1
ATOM 1380 C CA . HIS A 1 183 ? -18.248 4.092 -7.526 1.00 45.69 183 HIS A CA 1
ATOM 1381 C C . HIS A 1 183 ? -18.543 5.436 -8.206 1.00 45.69 183 HIS A C 1
ATOM 1383 O O . HIS A 1 183 ? -19.687 5.872 -8.185 1.00 45.69 183 HIS A O 1
ATOM 1389 N N . ASN A 1 184 ? -17.528 6.153 -8.702 1.00 41.19 184 ASN A N 1
ATOM 1390 C CA . ASN A 1 184 ? -17.753 7.551 -9.091 1.00 41.19 184 ASN A CA 1
ATOM 1391 C C . ASN A 1 184 ? -17.982 7.810 -10.569 1.00 41.19 184 ASN A C 1
ATOM 1393 O O . ASN A 1 184 ? -18.671 8.772 -10.852 1.00 41.19 184 ASN A O 1
ATOM 1397 N N . GLU A 1 185 ? -17.532 6.972 -11.495 1.00 44.50 185 GLU A N 1
ATOM 1398 C CA . GLU A 1 185 ? -17.952 7.046 -12.898 1.00 44.50 185 GLU A CA 1
ATOM 1399 C C . GLU A 1 185 ? -17.338 5.856 -13.649 1.00 44.50 185 GLU A C 1
ATOM 1401 O O . GLU A 1 185 ? -16.216 5.457 -13.333 1.00 44.50 185 GLU A O 1
ATOM 1406 N N . PRO A 1 186 ? -18.009 5.276 -14.659 1.00 53.16 186 PRO A N 1
ATOM 1407 C CA . PRO A 1 186 ? -17.451 4.183 -15.465 1.00 53.16 186 PRO A CA 1
ATOM 1408 C C . PRO A 1 186 ? -16.195 4.570 -16.285 1.00 53.16 186 PRO A C 1
ATOM 1410 O O . PRO A 1 186 ? -15.698 3.741 -17.044 1.00 53.16 186 PRO A O 1
ATOM 1413 N N . GLY A 1 187 ? -15.686 5.805 -16.156 1.00 50.50 187 GLY A N 1
ATOM 1414 C CA . GLY A 1 187 ? -14.525 6.336 -16.879 1.00 50.50 187 GLY A CA 1
ATOM 1415 C C . GLY A 1 187 ? -13.210 6.424 -16.089 1.00 50.50 187 GLY A C 1
ATOM 1416 O O . GLY A 1 187 ? -12.165 6.590 -16.717 1.00 50.50 187 GLY A O 1
ATOM 1417 N N . ASP A 1 188 ? -13.215 6.279 -14.759 1.00 44.38 188 ASP A N 1
ATOM 1418 C CA . ASP A 1 188 ? -11.990 6.378 -13.947 1.00 44.38 188 ASP A CA 1
ATOM 1419 C C . ASP A 1 188 ? -11.254 5.030 -13.892 1.00 44.38 188 ASP A C 1
ATOM 1421 O O . ASP A 1 188 ? -11.441 4.195 -13.005 1.00 44.38 188 ASP A O 1
ATOM 1425 N N . LEU A 1 189 ? -10.410 4.799 -14.897 1.00 49.00 189 LEU A N 1
ATOM 1426 C CA . LEU A 1 189 ? -9.530 3.637 -14.985 1.00 49.00 189 LEU A CA 1
ATOM 1427 C C . LEU A 1 189 ? -8.177 3.952 -14.333 1.00 49.00 189 LEU A C 1
ATOM 1429 O O . LEU A 1 189 ? -7.333 4.631 -14.920 1.00 49.00 189 LEU A O 1
ATOM 1433 N N . MET A 1 190 ? -7.921 3.387 -13.149 1.00 47.25 190 MET A N 1
ATOM 1434 C CA . MET A 1 190 ? -6.551 3.213 -12.657 1.00 47.25 190 MET A CA 1
ATOM 1435 C C . MET A 1 190 ? -5.840 2.187 -13.552 1.00 47.25 190 MET A C 1
ATOM 1437 O O . MET A 1 190 ? -6.009 0.977 -13.402 1.00 47.25 190 MET A O 1
ATOM 1441 N N . LEU A 1 191 ? -5.061 2.677 -14.516 1.00 44.62 191 LEU A N 1
ATOM 1442 C CA . LEU A 1 191 ? -4.299 1.847 -15.447 1.00 44.62 191 LEU A CA 1
ATOM 1443 C C . LEU A 1 191 ? -2.967 1.426 -14.805 1.00 44.62 191 LEU A C 1
ATOM 1445 O O . LEU A 1 191 ? -2.150 2.269 -14.441 1.00 44.62 191 LEU A O 1
ATOM 1449 N N . ASN A 1 192 ? -2.712 0.120 -14.698 1.00 51.41 192 ASN A N 1
ATOM 1450 C CA . ASN A 1 192 ? -1.385 -0.417 -14.353 1.00 51.41 192 ASN A CA 1
ATOM 1451 C C . ASN A 1 192 ? -0.344 0.013 -15.417 1.00 51.41 192 ASN A C 1
ATOM 1453 O O . ASN A 1 192 ? -0.702 0.243 -16.570 1.00 51.41 192 ASN A O 1
ATOM 1457 N N . THR A 1 193 ? 0.951 0.047 -15.089 1.00 51.91 193 THR A N 1
ATOM 1458 C CA . THR A 1 193 ? 2.086 0.171 -16.028 1.00 51.91 193 THR A CA 1
ATOM 1459 C C . THR A 1 193 ? 1.967 -0.711 -17.284 1.00 51.91 193 THR A C 1
ATOM 1461 O O . THR A 1 193 ? 2.330 -0.273 -18.378 1.00 51.91 193 THR A O 1
ATOM 1464 N N . ALA A 1 194 ? 1.404 -1.919 -17.171 1.00 45.69 194 ALA A N 1
ATOM 1465 C CA . ALA A 1 194 ? 1.111 -2.794 -18.311 1.00 45.69 194 ALA A CA 1
ATOM 1466 C C . ALA A 1 194 ? 0.007 -2.234 -19.233 1.00 45.69 194 ALA A C 1
ATOM 1468 O O . ALA A 1 194 ? 0.111 -2.319 -20.455 1.00 45.69 194 ALA A O 1
ATOM 1469 N N . GLN A 1 195 ? -1.022 -1.603 -18.663 1.00 49.41 195 GLN A N 1
ATOM 1470 C CA . GLN A 1 195 ? -2.105 -0.952 -19.406 1.00 49.41 195 GLN A CA 1
ATOM 1471 C C . GLN A 1 195 ? -1.692 0.438 -19.924 1.00 49.41 195 GLN A C 1
ATOM 1473 O O . GLN A 1 195 ? -2.049 0.807 -21.041 1.00 49.41 195 GLN A O 1
ATOM 1478 N N . MET A 1 196 ? -0.846 1.170 -19.189 1.00 52.69 196 MET A N 1
ATOM 1479 C CA . MET A 1 196 ? -0.150 2.365 -19.684 1.00 52.69 196 MET A CA 1
ATOM 1480 C C . MET A 1 196 ? 0.722 2.045 -20.901 1.00 52.69 196 MET A C 1
ATOM 1482 O O . MET A 1 196 ? 0.779 2.841 -21.833 1.00 52.69 196 MET A O 1
ATOM 1486 N N . CYS A 1 197 ? 1.358 0.869 -20.937 1.00 55.38 197 CYS A N 1
ATOM 1487 C CA . CYS A 1 197 ? 2.120 0.418 -22.100 1.00 55.38 197 CYS A CA 1
ATOM 1488 C C . CYS A 1 197 ? 1.258 0.258 -23.364 1.00 55.38 197 CYS A C 1
ATOM 1490 O O . CYS A 1 197 ? 1.769 0.463 -24.463 1.00 55.38 197 CYS A O 1
ATOM 1492 N N . ALA A 1 198 ? -0.024 -0.085 -23.227 1.00 52.25 198 ALA A N 1
ATOM 1493 C CA . ALA A 1 198 ? -0.948 -0.247 -24.351 1.00 52.25 198 ALA A CA 1
ATOM 1494 C C . ALA A 1 198 ? -1.739 1.034 -24.688 1.00 52.25 198 ALA A C 1
ATOM 1496 O O . ALA A 1 198 ? -2.440 1.077 -25.697 1.00 52.25 198 ALA A O 1
ATOM 1497 N N . SER A 1 199 ? -1.629 2.086 -23.874 1.00 66.69 199 SER A N 1
ATOM 1498 C CA . SER A 1 199 ? -2.363 3.335 -24.078 1.00 66.69 199 SER A CA 1
ATOM 1499 C C . SER A 1 199 ? -1.835 4.113 -25.285 1.00 66.69 199 SER A C 1
ATOM 1501 O O . SER A 1 199 ? -0.661 4.486 -25.342 1.00 66.69 199 SER A O 1
ATOM 1503 N N . VAL A 1 200 ? -2.740 4.436 -26.218 1.00 72.25 200 VAL A N 1
ATOM 1504 C CA . VAL A 1 200 ? -2.489 5.288 -27.398 1.00 72.25 200 VAL A CA 1
ATOM 1505 C C . VAL A 1 200 ? -1.784 6.600 -27.033 1.00 72.25 200 VAL A C 1
ATOM 1507 O O . VAL A 1 200 ? -0.886 7.040 -27.745 1.00 72.25 200 VAL A O 1
ATOM 1510 N N . HIS A 1 201 ? -2.123 7.199 -25.890 1.00 65.44 201 HIS A N 1
ATOM 1511 C CA . HIS A 1 201 ? -1.592 8.502 -25.478 1.00 65.44 201 HIS A CA 1
ATOM 1512 C C . HIS A 1 201 ? -0.142 8.439 -24.975 1.00 65.44 201 HIS A C 1
ATOM 1514 O O . HIS A 1 201 ? 0.561 9.452 -24.983 1.00 65.44 201 HIS A O 1
ATOM 1520 N N . VAL A 1 202 ? 0.319 7.254 -24.564 1.00 68.88 202 VAL A N 1
ATOM 1521 C CA . VAL A 1 202 ? 1.691 7.017 -24.092 1.00 68.88 202 VAL A CA 1
ATOM 1522 C C . VAL A 1 202 ? 2.593 6.550 -25.243 1.00 68.88 202 VAL A C 1
ATOM 1524 O O . VAL A 1 202 ? 3.812 6.687 -25.158 1.00 68.88 202 VAL A O 1
ATOM 1527 N N . GLN A 1 203 ? 2.022 6.080 -26.363 1.00 70.75 203 GLN A N 1
ATOM 1528 C CA . GLN A 1 203 ? 2.798 5.589 -27.510 1.00 70.75 203 GLN A CA 1
ATOM 1529 C C . GLN A 1 203 ? 3.745 6.638 -28.106 1.00 70.75 203 GLN A C 1
ATOM 1531 O O . GLN A 1 203 ? 4.849 6.284 -28.500 1.00 70.75 203 GLN A O 1
ATOM 1536 N N . ARG A 1 204 ? 3.386 7.930 -28.095 1.00 78.12 204 ARG A N 1
ATOM 1537 C CA . ARG A 1 204 ? 4.269 9.009 -28.588 1.00 78.12 204 ARG A CA 1
ATOM 1538 C C . ARG A 1 204 ? 5.551 9.201 -27.768 1.00 78.12 204 ARG A C 1
ATOM 1540 O O . ARG A 1 204 ? 6.491 9.816 -28.253 1.00 78.12 204 ARG A O 1
ATOM 1547 N N . PHE A 1 205 ? 5.571 8.706 -26.530 1.00 73.44 205 PHE A N 1
ATOM 1548 C CA . PHE A 1 205 ? 6.736 8.750 -25.645 1.00 73.44 205 PHE A CA 1
ATOM 1549 C C . PHE A 1 205 ? 7.483 7.410 -25.598 1.00 73.44 205 PHE A C 1
ATOM 1551 O O . PHE A 1 205 ? 8.476 7.292 -24.879 1.00 73.44 205 PHE A O 1
ATOM 1558 N N . ARG A 1 206 ? 7.033 6.387 -26.343 1.00 76.19 206 ARG A N 1
ATOM 1559 C CA . ARG A 1 206 ? 7.787 5.139 -26.474 1.00 76.19 206 ARG A CA 1
ATOM 1560 C C . ARG A 1 206 ? 9.013 5.380 -27.341 1.00 76.19 206 ARG A C 1
ATOM 1562 O O . ARG A 1 206 ? 8.910 5.826 -28.479 1.00 76.19 206 ARG A O 1
ATOM 1569 N N . ILE A 1 207 ? 10.168 4.999 -26.812 1.00 81.44 207 ILE A N 1
ATOM 1570 C CA . ILE A 1 207 ? 11.351 4.765 -27.632 1.00 81.44 207 ILE A CA 1
ATOM 1571 C C . ILE A 1 207 ? 11.057 3.493 -28.442 1.00 81.44 207 ILE A C 1
ATOM 1573 O O . ILE A 1 207 ? 10.700 2.482 -27.826 1.00 81.44 207 ILE A O 1
ATOM 1577 N N . PRO A 1 208 ? 11.154 3.517 -29.784 1.00 78.31 208 PRO A N 1
ATOM 1578 C CA . PRO A 1 208 ? 10.989 2.314 -30.585 1.00 78.31 208 PRO A CA 1
ATOM 1579 C C . PRO A 1 208 ? 11.984 1.265 -30.095 1.00 78.31 208 PRO A C 1
ATOM 1581 O O . PRO A 1 208 ? 13.190 1.518 -30.050 1.00 78.31 208 PRO A O 1
ATOM 1584 N N . SER A 1 209 ? 11.489 0.100 -29.683 1.00 78.25 209 SER A N 1
ATOM 1585 C CA . SER A 1 209 ? 12.367 -1.043 -29.459 1.00 78.25 209 SER A CA 1
ATOM 1586 C C . SER A 1 209 ? 13.071 -1.353 -30.775 1.00 78.25 209 SER A C 1
ATOM 1588 O O . SER A 1 209 ? 12.412 -1.384 -31.813 1.00 78.25 209 SER A O 1
ATOM 1590 N N . GLN A 1 210 ? 14.386 -1.578 -30.744 1.00 88.25 210 GLN A N 1
ATOM 1591 C CA . GLN A 1 210 ? 15.071 -2.120 -31.916 1.00 88.25 210 GLN A CA 1
ATOM 1592 C C . GLN A 1 210 ? 14.394 -3.430 -32.316 1.00 88.25 210 GLN A C 1
ATOM 1594 O O . GLN A 1 210 ? 14.089 -4.252 -31.446 1.00 88.25 210 GLN A O 1
ATOM 1599 N N . ASP A 1 211 ? 14.170 -3.610 -33.616 1.00 89.12 211 ASP A N 1
ATOM 1600 C CA . ASP A 1 211 ? 13.671 -4.874 -34.136 1.00 89.12 211 ASP A CA 1
ATOM 1601 C C . ASP A 1 211 ? 14.657 -5.976 -33.755 1.00 89.12 211 ASP A C 1
ATOM 1603 O O . ASP A 1 211 ? 15.829 -5.984 -34.140 1.00 89.12 211 ASP A O 1
ATOM 1607 N N . LEU A 1 212 ? 14.175 -6.894 -32.928 1.00 87.88 212 LEU A N 1
ATOM 1608 C CA . LEU A 1 212 ? 14.911 -8.091 -32.580 1.00 87.88 212 LEU A CA 1
ATOM 1609 C C . LEU A 1 212 ? 14.822 -9.034 -33.778 1.00 87.88 212 LEU A C 1
ATOM 1611 O O . LEU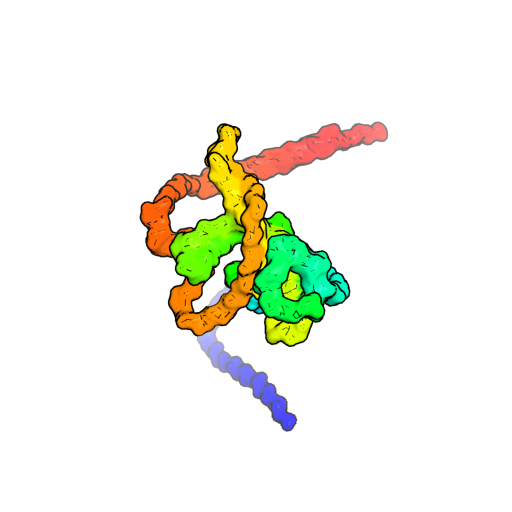 A 1 212 ? 13.727 -9.418 -34.184 1.00 87.88 212 LEU A O 1
ATOM 1615 N N . ASP A 1 213 ? 15.969 -9.434 -34.325 1.00 92.94 213 ASP A N 1
ATOM 1616 C CA . ASP A 1 213 ? 16.033 -10.499 -35.325 1.00 92.94 213 ASP A CA 1
ATOM 1617 C C . ASP A 1 213 ? 15.669 -11.832 -34.655 1.00 92.94 213 ASP A C 1
ATOM 1619 O O . ASP A 1 213 ? 16.509 -12.551 -34.102 1.00 92.94 213 ASP A O 1
ATOM 1623 N N . VAL A 1 214 ? 14.367 -12.121 -34.650 1.00 91.88 214 VAL A N 1
ATOM 1624 C CA . VAL A 1 214 ? 13.775 -13.284 -33.987 1.00 91.88 214 VAL A CA 1
ATOM 1625 C C . VAL A 1 214 ? 14.384 -14.577 -34.529 1.00 91.88 214 VAL A C 1
ATOM 1627 O O . VAL A 1 214 ? 14.672 -15.489 -33.754 1.00 91.88 214 VAL A O 1
ATOM 1630 N N . ALA A 1 215 ? 14.646 -14.645 -35.837 1.00 93.19 215 ALA A N 1
ATOM 1631 C CA . ALA A 1 215 ? 15.234 -15.818 -36.471 1.00 93.19 215 ALA A CA 1
ATOM 1632 C C . ALA A 1 215 ? 16.662 -16.052 -35.972 1.00 93.19 215 ALA A C 1
ATOM 1634 O O . ALA A 1 215 ? 17.005 -17.178 -35.592 1.00 93.19 215 ALA A O 1
ATOM 1635 N N . ARG A 1 216 ? 17.476 -14.993 -35.886 1.00 94.75 216 ARG A N 1
ATOM 1636 C CA . ARG A 1 216 ? 18.828 -15.085 -35.327 1.00 94.75 216 ARG A CA 1
ATOM 1637 C C . ARG A 1 216 ? 18.805 -15.509 -33.863 1.00 94.75 216 ARG A C 1
ATOM 1639 O O . ARG A 1 216 ? 19.524 -16.431 -33.493 1.00 94.75 216 ARG A O 1
ATOM 1646 N N . ILE A 1 217 ? 17.954 -14.895 -33.040 1.00 94.25 217 ILE A N 1
ATOM 1647 C CA . ILE A 1 217 ? 17.872 -15.192 -31.600 1.00 94.25 217 ILE A CA 1
ATOM 1648 C C . ILE A 1 217 ? 17.454 -16.641 -31.352 1.00 94.25 217 ILE A C 1
ATOM 1650 O O . ILE A 1 217 ? 18.067 -17.320 -30.524 1.00 94.25 217 ILE A O 1
ATOM 1654 N N . ILE A 1 218 ? 16.442 -17.136 -32.070 1.00 93.75 218 ILE A N 1
ATOM 1655 C CA . ILE A 1 218 ? 16.000 -18.531 -31.959 1.00 93.75 218 ILE A CA 1
ATOM 1656 C C . ILE A 1 218 ? 17.128 -19.473 -32.388 1.00 93.75 218 ILE A C 1
ATOM 1658 O O . ILE A 1 218 ? 17.431 -20.429 -31.672 1.00 93.75 218 ILE A O 1
ATOM 1662 N N . THR A 1 219 ? 17.789 -19.176 -33.510 1.00 96.06 219 THR A N 1
ATOM 1663 C CA . THR A 1 219 ? 18.869 -20.012 -34.050 1.00 96.06 219 THR A CA 1
ATOM 1664 C C . THR A 1 219 ? 20.063 -20.070 -33.097 1.00 96.06 219 THR A C 1
ATOM 1666 O O . THR A 1 219 ? 20.549 -21.155 -32.779 1.00 96.06 219 THR A O 1
ATOM 1669 N N . GLU A 1 220 ? 20.507 -18.925 -32.573 1.00 96.56 220 GLU A N 1
ATOM 1670 C CA . GLU A 1 220 ? 21.596 -18.858 -31.595 1.00 96.56 220 GLU A CA 1
ATOM 1671 C C . GLU A 1 220 ? 21.239 -19.563 -30.283 1.00 96.56 220 GLU A C 1
ATOM 1673 O O . GLU A 1 220 ? 22.083 -20.241 -29.696 1.00 96.56 220 GLU A O 1
ATOM 1678 N N . SER A 1 221 ? 19.995 -19.427 -29.819 1.00 91.94 221 SER A N 1
ATOM 1679 C CA . SER A 1 221 ? 19.547 -20.067 -28.578 1.00 91.94 221 SER A CA 1
ATOM 1680 C C . SER A 1 221 ? 19.498 -21.587 -28.725 1.00 91.94 221 SER A C 1
ATOM 1682 O O . SER A 1 221 ? 19.999 -22.304 -27.858 1.00 91.94 221 SER A O 1
ATOM 1684 N N . ALA A 1 222 ? 18.979 -22.084 -29.852 1.00 96.00 222 ALA A N 1
ATOM 1685 C CA . ALA A 1 222 ? 18.990 -23.506 -30.177 1.00 96.00 222 ALA A CA 1
ATOM 1686 C C . ALA A 1 222 ? 20.424 -24.046 -30.299 1.00 96.00 222 ALA A C 1
ATOM 1688 O O . ALA A 1 222 ? 20.736 -25.105 -29.753 1.00 96.00 222 ALA A O 1
ATOM 1689 N N . ALA A 1 223 ? 21.321 -23.299 -30.952 1.00 96.44 223 ALA A N 1
ATOM 1690 C CA . ALA A 1 223 ? 22.725 -23.677 -31.077 1.00 96.44 223 ALA A CA 1
ATOM 1691 C C . ALA A 1 223 ? 23.419 -23.786 -29.708 1.00 96.44 223 ALA A C 1
ATOM 1693 O O . ALA A 1 223 ? 24.109 -24.777 -29.454 1.00 96.44 223 ALA A O 1
ATOM 1694 N N . ARG A 1 224 ? 23.199 -22.821 -28.800 1.00 95.62 224 ARG A N 1
ATOM 1695 C CA . ARG A 1 224 ? 23.744 -22.864 -27.430 1.00 95.62 224 ARG A CA 1
ATOM 1696 C C . ARG A 1 224 ? 23.250 -24.080 -26.652 1.00 95.62 224 ARG A C 1
ATOM 1698 O O . ARG A 1 224 ? 24.053 -24.741 -25.998 1.00 95.62 224 ARG A O 1
ATOM 1705 N N . GLU A 1 225 ? 21.964 -24.410 -26.749 1.00 96.38 225 GLU A N 1
ATOM 1706 C CA . GLU A 1 225 ? 21.404 -25.579 -26.063 1.00 96.38 225 GLU A CA 1
ATOM 1707 C C . GLU A 1 225 ? 22.000 -26.886 -26.607 1.00 96.38 225 GLU A C 1
ATOM 1709 O O . GLU A 1 225 ? 22.416 -27.754 -25.839 1.00 96.38 225 GLU A O 1
ATOM 1714 N N . VAL A 1 226 ? 22.137 -27.018 -27.931 1.00 97.25 226 VAL A N 1
ATOM 1715 C CA . VAL A 1 226 ? 22.768 -28.198 -28.545 1.00 97.25 226 VAL A CA 1
ATOM 1716 C C . VAL A 1 226 ? 24.218 -28.351 -28.081 1.00 97.25 226 VAL A C 1
ATOM 1718 O O . VAL A 1 226 ? 24.622 -29.451 -27.690 1.00 97.25 226 VAL A O 1
ATOM 1721 N N . GLN A 1 227 ? 24.990 -27.263 -28.067 1.00 95.62 227 GLN A N 1
ATOM 1722 C CA . GLN A 1 227 ? 26.370 -27.270 -27.574 1.00 95.62 227 GLN A CA 1
ATOM 1723 C C . GLN A 1 227 ? 26.441 -27.671 -26.095 1.00 95.62 227 GLN A C 1
ATOM 1725 O O . GLN A 1 227 ? 27.262 -28.512 -25.718 1.00 95.62 227 GLN A O 1
ATOM 1730 N N . PHE A 1 228 ? 25.541 -27.143 -25.262 1.00 96.69 228 PHE A N 1
ATOM 1731 C CA . PHE A 1 228 ? 25.445 -27.508 -23.851 1.00 96.69 228 PHE A CA 1
ATOM 1732 C C . PHE A 1 228 ? 25.152 -29.007 -23.663 1.00 96.69 228 PHE A C 1
ATOM 1734 O O . PHE A 1 228 ? 25.813 -29.685 -22.870 1.00 96.69 228 PHE A O 1
ATOM 1741 N N . GLN A 1 229 ? 24.222 -29.566 -24.441 1.00 94.94 229 GLN A N 1
ATOM 1742 C CA . GLN A 1 229 ? 23.897 -30.995 -24.398 1.00 94.94 229 GLN A CA 1
ATOM 1743 C C . GLN A 1 229 ? 25.066 -31.875 -24.864 1.00 94.94 229 GLN A C 1
ATOM 1745 O O . GLN A 1 229 ? 25.324 -32.927 -24.270 1.00 94.94 229 GLN A O 1
ATOM 1750 N N . GLN A 1 230 ? 25.804 -31.455 -25.895 1.00 96.94 230 GLN A N 1
ATOM 1751 C CA . GLN A 1 230 ? 27.005 -32.156 -26.358 1.00 96.94 230 GLN A CA 1
ATOM 1752 C C . GLN A 1 230 ? 28.105 -32.154 -25.288 1.00 96.94 230 GLN A C 1
ATOM 1754 O O . GLN A 1 230 ? 28.638 -33.217 -24.957 1.00 96.94 230 GLN A O 1
ATOM 1759 N N . ALA A 1 231 ? 28.381 -31.002 -24.670 1.00 96.12 231 ALA A N 1
ATOM 1760 C CA . ALA A 1 231 ? 29.349 -30.882 -23.581 1.00 96.12 231 ALA A CA 1
ATOM 1761 C C . ALA A 1 231 ? 28.973 -31.773 -22.384 1.00 96.12 231 ALA A C 1
ATOM 1763 O O . ALA A 1 231 ? 29.810 -32.505 -21.851 1.00 96.12 231 ALA A O 1
ATOM 1764 N N . LYS A 1 232 ? 27.686 -31.799 -22.013 1.00 96.19 232 LYS A N 1
ATOM 1765 C CA . LYS A 1 232 ? 27.162 -32.658 -20.943 1.00 96.19 232 LYS A CA 1
ATOM 1766 C C . LYS A 1 232 ? 27.344 -34.149 -21.244 1.00 96.19 232 LYS A C 1
ATOM 1768 O O . LYS A 1 232 ? 27.642 -34.922 -20.332 1.00 96.19 232 LYS A O 1
ATOM 1773 N N . LYS A 1 233 ? 27.180 -34.574 -22.504 1.00 96.25 233 LYS A N 1
ATOM 1774 C CA . LYS A 1 233 ? 27.442 -35.961 -22.93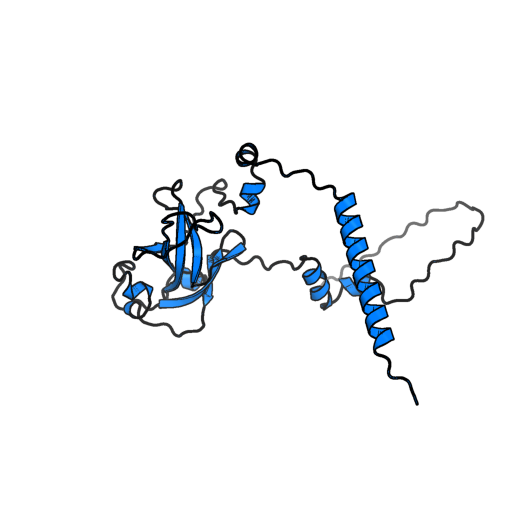0 1.00 96.25 233 LYS A CA 1
ATOM 1775 C C . LYS A 1 233 ? 28.928 -36.303 -22.834 1.00 96.25 233 LYS A C 1
ATOM 1777 O O . LYS A 1 233 ? 29.255 -37.322 -22.227 1.00 96.25 233 LYS A O 1
ATOM 1782 N N . MET A 1 234 ? 29.812 -35.449 -23.356 1.00 95.69 234 MET A N 1
ATOM 1783 C CA . MET A 1 234 ? 31.266 -35.660 -23.275 1.00 95.69 234 MET A CA 1
ATOM 1784 C C . MET A 1 234 ? 31.753 -35.742 -21.826 1.00 95.69 234 MET A C 1
ATOM 1786 O O . MET A 1 234 ? 32.508 -36.646 -21.478 1.00 95.69 234 MET A O 1
ATOM 1790 N N . TRP A 1 235 ? 31.242 -34.871 -20.954 1.00 93.81 235 TRP A N 1
ATOM 1791 C CA . TRP A 1 235 ? 31.555 -34.894 -19.525 1.00 93.81 235 TRP A CA 1
ATOM 1792 C C . TRP A 1 235 ? 31.123 -36.197 -18.828 1.00 93.81 235 TRP A C 1
ATOM 1794 O O . TRP A 1 235 ? 31.823 -36.701 -17.953 1.00 93.81 235 TRP A O 1
ATOM 1804 N N . LYS A 1 236 ? 29.987 -36.790 -19.221 1.00 93.94 236 LYS A N 1
ATOM 1805 C CA . LYS A 1 236 ? 29.565 -38.104 -18.699 1.00 93.94 236 LYS A CA 1
ATOM 1806 C C . LYS A 1 236 ? 30.446 -39.247 -19.208 1.00 93.94 236 LYS A C 1
ATOM 1808 O O . LYS A 1 236 ? 30.657 -40.209 -18.474 1.00 93.94 236 LYS A O 1
ATOM 1813 N N . LEU A 1 237 ? 30.923 -39.161 -20.450 1.00 93.25 237 LEU A N 1
ATOM 1814 C CA . LEU A 1 237 ? 31.806 -40.160 -21.059 1.00 93.25 237 LEU A CA 1
ATOM 1815 C C . LEU A 1 237 ? 33.186 -40.178 -20.390 1.00 93.25 237 LEU A C 1
ATOM 1817 O O . LEU A 1 237 ? 33.669 -41.258 -20.066 1.00 93.25 237 LEU A O 1
ATOM 1821 N N . SER A 1 238 ? 33.770 -39.011 -20.096 1.00 92.81 238 SER A N 1
ATOM 1822 C CA . SER A 1 238 ? 35.084 -38.918 -19.438 1.00 92.81 238 SER A CA 1
ATOM 1823 C C . SER A 1 238 ? 35.089 -39.381 -17.976 1.00 92.81 238 SER A C 1
ATOM 1825 O O . SER A 1 238 ? 36.145 -39.685 -17.432 1.00 92.81 238 SER A O 1
ATOM 1827 N N . ARG A 1 239 ? 33.917 -39.463 -17.332 1.00 90.12 239 ARG A N 1
ATOM 1828 C CA . ARG A 1 239 ? 33.761 -39.889 -15.931 1.00 90.12 239 ARG A CA 1
ATOM 1829 C C . ARG A 1 239 ? 33.412 -41.364 -15.736 1.00 90.12 239 ARG A C 1
ATOM 1831 O O . ARG A 1 239 ? 33.202 -41.777 -14.597 1.00 90.12 239 ARG A O 1
ATOM 1838 N N . ARG A 1 240 ? 33.316 -42.173 -16.796 1.00 88.75 240 ARG A N 1
ATOM 1839 C CA . ARG A 1 240 ? 33.099 -43.617 -16.620 1.00 88.75 240 ARG A CA 1
ATOM 1840 C C . ARG A 1 240 ? 34.396 -44.265 -16.111 1.00 88.75 240 ARG A C 1
ATOM 1842 O O . ARG A 1 240 ? 35.395 -44.189 -16.821 1.00 88.75 240 ARG A O 1
ATOM 1849 N N . PRO A 1 241 ? 34.405 -44.888 -14.917 1.00 77.75 241 PRO A N 1
ATOM 1850 C CA . PRO A 1 241 ? 35.587 -45.585 -14.427 1.00 77.75 241 PRO A CA 1
ATOM 1851 C C . PRO A 1 241 ? 35.920 -46.743 -15.370 1.00 77.75 241 PRO A C 1
ATOM 1853 O O . PRO A 1 241 ? 35.022 -47.481 -15.791 1.00 77.75 241 PRO A O 1
ATOM 1856 N N . LEU A 1 242 ? 37.203 -46.882 -15.711 1.00 78.00 242 LEU A N 1
ATOM 1857 C CA . LEU A 1 242 ? 37.729 -48.050 -16.412 1.00 78.00 242 LEU A CA 1
ATOM 1858 C C . LEU A 1 242 ? 37.399 -49.272 -15.550 1.00 78.00 242 LEU A C 1
ATOM 1860 O O . LEU A 1 242 ? 37.899 -49.394 -14.433 1.00 78.00 242 LEU A O 1
ATOM 1864 N N . ARG A 1 243 ? 36.484 -50.124 -16.026 1.00 74.12 243 ARG A N 1
ATOM 1865 C CA . ARG A 1 243 ? 36.231 -51.420 -15.392 1.00 74.12 243 ARG A CA 1
ATOM 1866 C C . ARG A 1 243 ? 37.512 -52.238 -15.554 1.00 74.12 243 ARG A C 1
ATOM 1868 O O . ARG A 1 243 ? 37.879 -52.528 -16.691 1.00 74.12 243 ARG A O 1
ATOM 1875 N N . ALA A 1 244 ? 38.190 -52.485 -14.436 1.00 68.62 244 ALA A N 1
ATOM 1876 C CA . ALA A 1 244 ? 39.333 -53.386 -14.341 1.00 68.62 244 ALA A CA 1
ATOM 1877 C C . ALA A 1 244 ? 38.871 -54.845 -14.415 1.00 68.62 244 ALA A C 1
ATOM 1879 O O . ALA A 1 244 ? 37.722 -55.110 -13.982 1.00 68.62 244 ALA A O 1
#